Protein AF-A0A3D0MII1-F1 (afdb_monomer_lite)

Structure (mmCIF, N/CA/C/O backbone):
data_AF-A0A3D0MII1-F1
#
_entry.id   AF-A0A3D0MII1-F1
#
loop_
_atom_site.group_PDB
_atom_site.id
_atom_site.type_symbol
_atom_site.label_atom_id
_atom_site.label_alt_id
_atom_site.label_comp_id
_atom_site.label_asym_id
_atom_site.label_entity_id
_atom_site.label_seq_id
_atom_site.pdbx_PDB_ins_code
_atom_site.Cartn_x
_atom_site.Cartn_y
_atom_site.Cartn_z
_atom_site.occupancy
_atom_site.B_iso_or_equiv
_atom_site.auth_seq_id
_atom_site.auth_comp_id
_atom_site.auth_asym_id
_atom_site.auth_atom_id
_atom_site.pdbx_PDB_model_num
ATOM 1 N N . VAL A 1 1 ? -13.302 34.678 -51.841 1.00 47.19 1 VAL A N 1
ATOM 2 C CA . VAL A 1 1 ? -12.905 34.362 -50.453 1.00 47.19 1 VAL A CA 1
ATOM 3 C C . VAL A 1 1 ? -12.152 33.051 -50.526 1.00 47.19 1 VAL A C 1
ATOM 5 O O . VAL A 1 1 ? -12.765 32.049 -50.856 1.00 47.19 1 VAL A O 1
ATOM 8 N N . THR A 1 2 ? -10.828 33.090 -50.418 1.00 46.66 2 THR A N 1
ATOM 9 C CA . THR A 1 2 ? -9.974 31.894 -50.394 1.00 46.66 2 THR A CA 1
ATOM 10 C C . THR A 1 2 ? -9.838 31.438 -48.949 1.00 46.66 2 THR A C 1
ATOM 12 O O . THR A 1 2 ? -9.442 32.225 -48.092 1.00 46.66 2 THR A O 1
ATOM 15 N N . GLU A 1 3 ? -10.235 30.198 -48.701 1.00 48.44 3 GLU A N 1
ATOM 16 C CA . GLU A 1 3 ? -10.155 29.496 -47.421 1.00 48.44 3 GLU A CA 1
ATOM 17 C C . GLU A 1 3 ? -8.679 29.306 -47.011 1.00 48.44 3 GLU A C 1
ATOM 19 O O . GLU A 1 3 ? -7.848 29.036 -47.886 1.00 48.44 3 GLU A O 1
ATOM 24 N N . PRO A 1 4 ? -8.304 29.510 -45.733 1.00 52.31 4 PRO A N 1
ATOM 25 C CA . PRO A 1 4 ? -6.921 29.352 -45.307 1.00 52.31 4 PRO A CA 1
ATOM 26 C C . PRO A 1 4 ? -6.545 27.865 -45.294 1.00 52.31 4 PRO A C 1
ATOM 28 O O . PRO A 1 4 ? -7.326 27.017 -44.870 1.00 52.31 4 PRO A O 1
ATOM 31 N N . ALA A 1 5 ? -5.337 27.561 -45.770 1.00 55.88 5 ALA A N 1
ATOM 32 C CA . ALA A 1 5 ? -4.793 26.208 -45.779 1.00 55.88 5 ALA A CA 1
ATOM 33 C C . ALA A 1 5 ? -4.655 25.653 -44.345 1.00 55.88 5 ALA A C 1
ATOM 35 O O . ALA A 1 5 ? -4.304 26.416 -43.438 1.00 55.88 5 ALA A O 1
ATOM 36 N N . PRO A 1 6 ? -4.892 24.345 -44.131 1.00 54.94 6 PRO A N 1
ATOM 37 C CA . PRO A 1 6 ? -4.703 23.724 -42.827 1.00 54.94 6 PRO A CA 1
ATOM 38 C C . PRO A 1 6 ? -3.231 23.844 -42.413 1.00 54.94 6 PRO A C 1
ATOM 40 O O . PRO A 1 6 ? -2.327 23.587 -43.211 1.00 54.94 6 PRO A O 1
ATOM 43 N N . GLY A 1 7 ? -2.995 24.285 -41.174 1.00 57.25 7 GLY A N 1
ATOM 44 C CA . GLY A 1 7 ? -1.654 24.364 -40.595 1.00 57.25 7 GLY A CA 1
ATOM 45 C C . GLY A 1 7 ? -0.995 22.980 -40.496 1.00 57.25 7 GLY A C 1
ATOM 46 O O . GLY A 1 7 ? -1.698 21.967 -40.513 1.00 57.25 7 GLY A O 1
ATOM 47 N N . PRO A 1 8 ? 0.345 22.911 -40.412 1.00 52.97 8 PRO A N 1
ATOM 48 C CA . PRO A 1 8 ? 1.057 21.641 -40.340 1.00 52.97 8 PRO A CA 1
ATOM 49 C C . PRO A 1 8 ? 0.626 20.864 -39.090 1.00 52.97 8 PRO A C 1
ATOM 51 O O . PRO A 1 8 ? 0.648 21.398 -37.982 1.00 52.97 8 PRO A O 1
ATOM 54 N N . VAL A 1 9 ? 0.232 19.604 -39.279 1.00 55.59 9 VAL A N 1
ATOM 55 C CA . VAL A 1 9 ? 0.022 18.651 -38.183 1.00 55.59 9 VAL A CA 1
ATOM 56 C C . VAL A 1 9 ? 1.386 18.425 -37.533 1.00 55.59 9 VAL A C 1
ATOM 58 O O . VAL A 1 9 ? 2.330 18.038 -38.222 1.00 55.59 9 VAL A O 1
ATOM 61 N N . ALA A 1 10 ? 1.517 18.727 -36.241 1.00 57.16 10 ALA A N 1
ATOM 62 C CA . ALA A 1 10 ? 2.750 18.471 -35.509 1.00 57.16 10 ALA A CA 1
ATOM 63 C C . ALA A 1 10 ? 3.025 16.960 -35.518 1.00 57.16 10 ALA A C 1
ATOM 65 O O . ALA A 1 10 ? 2.205 16.173 -35.048 1.00 57.16 10 ALA A O 1
AT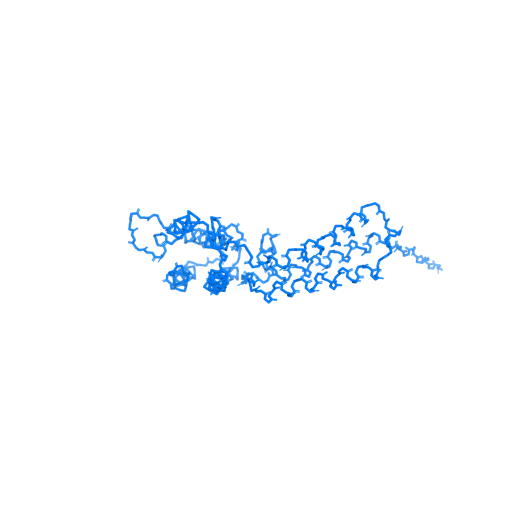OM 66 N N . VAL A 1 11 ? 4.151 16.558 -36.105 1.00 78.00 11 VAL A N 1
ATOM 67 C CA . VAL A 1 11 ? 4.634 15.177 -36.030 1.00 78.00 11 VAL A CA 1
ATOM 68 C C . VAL A 1 11 ? 5.234 15.009 -34.638 1.00 78.00 11 VAL A C 1
ATOM 70 O O . VAL A 1 11 ? 6.226 15.665 -34.329 1.00 78.00 11 VAL A O 1
ATOM 73 N N . ILE A 1 12 ? 4.597 14.191 -33.802 1.00 87.81 12 ILE A N 1
ATOM 74 C CA . ILE A 1 12 ? 5.095 13.838 -32.467 1.00 87.81 12 ILE A CA 1
ATOM 75 C C . ILE A 1 12 ? 6.410 13.068 -32.648 1.00 87.81 12 ILE A C 1
ATOM 77 O O . ILE A 1 12 ? 6.490 12.178 -33.498 1.00 87.81 12 ILE A O 1
ATOM 81 N N . SER A 1 13 ? 7.450 13.440 -31.904 1.00 95.75 13 SER A N 1
ATOM 82 C CA . SER A 1 13 ? 8.739 12.740 -31.935 1.00 95.75 13 SER A CA 1
ATOM 83 C C . SER A 1 13 ? 8.638 11.339 -31.327 1.00 95.75 13 SER A C 1
ATOM 85 O O . SER A 1 13 ? 7.741 11.060 -30.532 1.00 95.75 13 SER A O 1
ATOM 87 N N . GLU A 1 14 ? 9.581 10.454 -31.656 1.00 97.62 14 GLU A N 1
ATOM 88 C CA . GLU A 1 14 ? 9.584 9.094 -31.104 1.00 97.62 14 GLU A CA 1
ATOM 89 C C . GLU A 1 14 ? 9.705 9.094 -29.572 1.00 97.62 14 GLU A C 1
ATOM 91 O O . GLU A 1 14 ? 9.003 8.343 -28.898 1.00 97.62 14 GLU A O 1
ATOM 96 N N . THR A 1 15 ? 10.504 10.010 -29.010 1.00 98.06 15 THR A N 1
ATOM 97 C CA . THR A 1 15 ? 10.588 10.219 -27.557 1.00 98.06 15 THR A CA 1
ATOM 98 C C . THR A 1 15 ? 9.253 10.653 -26.957 1.00 98.06 15 THR A C 1
ATOM 100 O O . THR A 1 15 ? 8.853 10.127 -25.924 1.00 98.06 15 THR A O 1
ATOM 103 N N . GLU A 1 16 ? 8.550 11.615 -27.561 1.00 98.06 16 GLU A N 1
ATOM 104 C CA . GLU A 1 16 ? 7.250 12.055 -27.036 1.00 98.06 16 GLU A CA 1
ATOM 105 C C . GLU A 1 16 ? 6.217 10.926 -27.097 1.00 98.06 16 GLU A C 1
ATOM 107 O O . GLU A 1 16 ? 5.450 10.751 -26.154 1.00 98.06 16 GLU A O 1
ATOM 112 N N . ARG A 1 17 ? 6.242 10.117 -28.164 1.00 98.12 17 ARG A N 1
ATOM 113 C CA . ARG A 1 17 ? 5.382 8.938 -28.290 1.00 98.12 17 ARG A CA 1
ATOM 114 C C . ARG A 1 17 ? 5.696 7.893 -27.215 1.00 98.12 17 ARG A C 1
ATOM 116 O O . ARG A 1 17 ? 4.763 7.353 -26.627 1.00 98.12 17 ARG A O 1
ATOM 123 N N . LEU A 1 18 ? 6.980 7.633 -26.946 1.00 98.56 18 LEU A N 1
ATOM 124 C CA . LEU A 1 18 ? 7.416 6.727 -25.879 1.00 98.56 18 LEU A CA 1
ATOM 125 C C . LEU A 1 18 ? 6.964 7.235 -24.510 1.00 98.56 18 LEU A C 1
ATOM 127 O O . LEU A 1 18 ? 6.427 6.458 -23.733 1.00 98.56 18 LEU A O 1
ATOM 131 N N . ASN A 1 19 ? 7.139 8.525 -24.226 1.00 98.38 19 ASN A N 1
ATOM 132 C CA . ASN A 1 19 ? 6.743 9.106 -22.944 1.00 98.38 19 ASN A CA 1
ATOM 133 C C . ASN A 1 19 ? 5.235 8.977 -22.707 1.00 98.38 19 ASN A C 1
ATOM 135 O O . ASN A 1 19 ? 4.838 8.517 -21.646 1.00 98.38 19 ASN A O 1
ATOM 139 N N . SER A 1 20 ? 4.401 9.302 -23.703 1.00 98.31 20 SER A N 1
ATOM 140 C CA . SER A 1 20 ? 2.949 9.125 -23.573 1.00 98.31 20 SER A CA 1
ATOM 141 C C . SER A 1 20 ? 2.559 7.666 -23.335 1.00 98.31 20 SER A C 1
ATOM 143 O O . SER A 1 20 ? 1.693 7.394 -22.514 1.00 98.31 20 SER A O 1
ATOM 145 N N . TRP A 1 21 ? 3.223 6.722 -24.004 1.00 98.56 21 TRP A N 1
ATOM 146 C CA . TRP A 1 21 ? 2.986 5.302 -23.761 1.00 98.56 21 TRP A CA 1
ATOM 147 C C . TRP A 1 21 ? 3.451 4.866 -22.364 1.00 98.56 21 TRP A C 1
ATOM 149 O O . TRP A 1 21 ? 2.737 4.137 -21.685 1.00 98.56 21 TRP A O 1
ATOM 159 N N . LEU A 1 22 ? 4.608 5.338 -21.891 1.00 98.56 22 LEU A N 1
ATOM 160 C CA . LEU A 1 22 ? 5.092 5.058 -20.536 1.00 98.56 22 LEU A CA 1
ATOM 161 C C . LEU A 1 22 ? 4.154 5.622 -19.461 1.00 98.56 22 LEU A C 1
ATOM 163 O O . LEU A 1 22 ? 3.964 4.963 -18.441 1.00 98.56 22 LEU A O 1
ATOM 167 N N . ASP A 1 23 ? 3.545 6.788 -19.692 1.00 98.31 23 ASP A N 1
ATOM 168 C CA . ASP A 1 23 ? 2.521 7.351 -18.804 1.00 98.31 23 ASP A CA 1
ATOM 169 C C . ASP A 1 23 ? 1.296 6.421 -18.724 1.00 98.31 23 ASP A C 1
ATOM 171 O O . ASP A 1 23 ? 0.819 6.117 -17.630 1.00 98.31 23 ASP A O 1
ATOM 175 N N . GLU A 1 24 ? 0.830 5.890 -19.860 1.00 98.38 24 GLU A N 1
ATOM 176 C CA . GLU A 1 24 ? -0.255 4.897 -19.901 1.00 98.38 24 GLU A CA 1
ATOM 177 C C . GLU A 1 24 ? 0.130 3.606 -19.159 1.00 98.38 24 GLU A C 1
ATOM 179 O O . GLU A 1 24 ? -0.645 3.098 -18.349 1.00 98.38 24 GLU A O 1
ATOM 184 N N . GLN A 1 25 ? 1.352 3.102 -19.359 1.00 98.50 25 GLN A N 1
ATOM 185 C CA . GLN A 1 25 ? 1.837 1.922 -18.638 1.00 98.50 25 GLN A CA 1
ATOM 186 C C . GLN A 1 25 ? 1.993 2.172 -17.137 1.00 98.50 25 GLN A C 1
ATOM 188 O O . GLN A 1 25 ? 1.823 1.255 -16.333 1.00 98.50 25 GLN A O 1
ATOM 193 N N . TYR A 1 26 ? 2.337 3.390 -16.728 1.00 97.69 26 TYR A N 1
ATOM 194 C CA . TYR A 1 26 ? 2.388 3.740 -15.317 1.00 97.69 26 TYR A CA 1
ATOM 195 C C . TYR A 1 26 ? 0.988 3.728 -14.694 1.00 97.69 26 TYR A C 1
ATOM 197 O O . TYR A 1 26 ? 0.821 3.186 -13.602 1.00 97.69 26 TYR A O 1
ATOM 205 N N . GLU A 1 27 ? -0.028 4.230 -15.397 1.00 97.50 27 GLU A N 1
ATOM 206 C CA . GLU A 1 27 ? -1.417 4.133 -14.940 1.00 97.50 27 GLU A CA 1
ATOM 207 C C . GLU A 1 27 ? -1.899 2.681 -14.830 1.00 97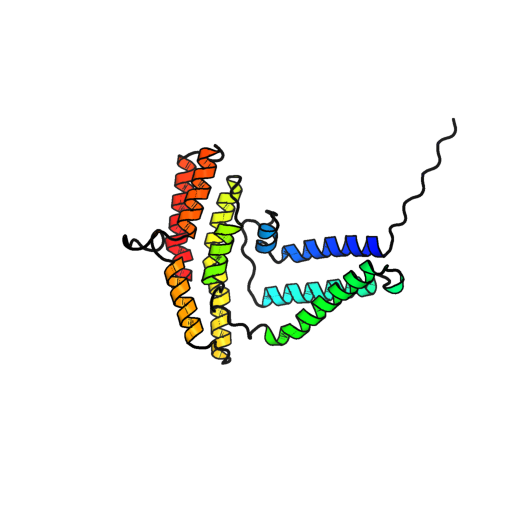.50 27 GLU A C 1
ATOM 209 O O . GLU A 1 27 ? -2.466 2.315 -13.799 1.00 97.50 27 GLU A O 1
ATOM 214 N N . GLU A 1 28 ? -1.597 1.825 -15.812 1.00 97.75 28 GLU A N 1
ATOM 215 C CA . GLU A 1 28 ? -1.867 0.381 -15.710 1.00 97.75 28 GLU A CA 1
ATOM 216 C C . GLU A 1 28 ? -1.134 -0.248 -14.513 1.00 97.75 28 GLU A C 1
ATOM 218 O O . GLU A 1 28 ? -1.696 -1.058 -13.776 1.00 97.75 28 GLU A O 1
ATOM 223 N N . GLN A 1 29 ? 0.115 0.156 -14.251 1.00 97.12 29 GLN A N 1
ATOM 224 C CA . GLN A 1 29 ? 0.865 -0.331 -13.093 1.00 97.12 29 GLN A CA 1
ATOM 225 C C . GLN A 1 29 ? 0.160 -0.000 -11.771 1.00 97.12 29 GLN A C 1
ATOM 227 O O . GLN A 1 29 ? 0.184 -0.799 -10.828 1.00 97.12 29 GLN A O 1
ATOM 232 N N . LEU A 1 30 ? -0.439 1.188 -11.680 1.00 97.12 30 LEU A N 1
ATOM 233 C CA . LEU A 1 30 ? -1.133 1.652 -10.486 1.00 97.12 30 LEU A CA 1
ATOM 234 C C . LEU A 1 30 ? -2.428 0.874 -10.212 1.00 97.12 30 LEU A C 1
ATOM 236 O O . LEU A 1 30 ? -2.832 0.800 -9.052 1.00 97.12 30 LEU A O 1
ATOM 240 N N . GLU A 1 31 ? -3.041 0.236 -11.215 1.00 96.56 31 GLU A N 1
ATOM 241 C CA . GLU A 1 31 ? -4.200 -0.656 -11.018 1.00 96.56 31 GLU A CA 1
ATOM 242 C C . GLU A 1 31 ? -3.871 -1.849 -10.103 1.00 96.56 31 GLU A C 1
ATOM 244 O O . GLU A 1 31 ? -4.736 -2.356 -9.393 1.00 96.56 31 GLU A O 1
ATOM 249 N N . PHE A 1 32 ? -2.603 -2.271 -10.037 1.00 97.31 32 PHE A N 1
ATOM 250 C CA . PHE A 1 32 ? -2.171 -3.346 -9.137 1.00 97.31 32 PHE A CA 1
ATOM 251 C C . PHE A 1 32 ? -1.942 -2.894 -7.686 1.00 97.31 32 PHE A C 1
ATOM 253 O O . PHE A 1 32 ? -1.654 -3.731 -6.826 1.00 97.31 32 PHE A O 1
ATOM 260 N N . SER A 1 33 ? -2.010 -1.590 -7.391 1.00 97.12 33 SER A N 1
ATOM 261 C CA . SER A 1 33 ? -1.704 -1.054 -6.061 1.00 97.12 33 SER A CA 1
ATOM 262 C C . SER A 1 33 ? -2.624 0.110 -5.668 1.00 97.12 33 SER A C 1
ATOM 264 O O . SER A 1 33 ? -2.192 1.273 -5.678 1.00 97.12 33 SER A O 1
ATOM 266 N N . PRO A 1 34 ? -3.864 -0.183 -5.220 1.00 98.12 34 PRO A N 1
ATOM 267 C CA . PRO A 1 34 ? -4.775 0.820 -4.661 1.00 98.12 34 PRO A CA 1
ATOM 268 C C . PRO A 1 34 ? -4.141 1.680 -3.556 1.00 98.12 34 PRO A C 1
ATOM 270 O O . PRO A 1 34 ? -4.404 2.879 -3.435 1.00 98.12 34 PRO A O 1
ATOM 273 N N . GLN A 1 35 ? -3.241 1.103 -2.752 1.00 98.31 35 GLN A N 1
ATOM 274 C CA . GLN A 1 35 ? -2.539 1.849 -1.706 1.00 98.31 35 GLN A CA 1
ATOM 275 C C . GLN A 1 35 ? -1.516 2.839 -2.278 1.00 98.31 35 GLN A C 1
ATOM 277 O O . GLN A 1 35 ? -1.371 3.933 -1.733 1.00 98.31 35 GLN A O 1
ATOM 282 N N . THR A 1 36 ? -0.834 2.508 -3.382 1.00 98.06 36 THR A N 1
ATOM 283 C CA . THR A 1 36 ? 0.062 3.465 -4.054 1.00 98.06 36 THR A CA 1
ATOM 284 C C . THR A 1 36 ? -0.732 4.635 -4.622 1.00 98.06 36 THR A C 1
ATOM 286 O O . THR A 1 36 ? -0.310 5.774 -4.432 1.00 98.06 36 THR A O 1
ATOM 289 N N . ARG A 1 37 ? -1.903 4.388 -5.228 1.00 98.00 37 ARG A N 1
ATOM 290 C CA . ARG A 1 37 ? -2.805 5.465 -5.672 1.00 98.00 37 ARG A CA 1
ATOM 291 C C . ARG A 1 37 ? -3.152 6.409 -4.520 1.00 98.00 37 ARG A C 1
ATOM 293 O O . ARG A 1 37 ? -2.946 7.615 -4.634 1.00 98.00 37 ARG A O 1
ATOM 300 N N . SER A 1 38 ? -3.508 5.861 -3.356 1.00 98.00 38 SER A N 1
ATOM 301 C CA . SER A 1 38 ? -3.794 6.670 -2.159 1.00 98.00 38 SER A CA 1
ATOM 302 C C . SER A 1 38 ? -2.602 7.515 -1.695 1.00 98.00 38 SER A C 1
ATOM 304 O O . SER A 1 38 ? -2.779 8.677 -1.339 1.00 98.00 38 SER A O 1
ATOM 306 N N . VAL A 1 39 ? -1.378 6.975 -1.738 1.00 97.88 39 VAL A N 1
ATOM 307 C CA . VAL A 1 39 ? -0.151 7.733 -1.414 1.00 97.88 39 VAL A CA 1
ATOM 308 C C . VAL A 1 39 ? 0.076 8.894 -2.393 1.00 97.88 39 VAL A C 1
ATOM 310 O O . VAL A 1 39 ? 0.591 9.936 -1.992 1.00 97.88 39 VAL A O 1
ATOM 313 N N . LEU A 1 40 ? -0.329 8.737 -3.655 1.00 97.31 40 LEU A N 1
ATOM 314 C CA . LEU A 1 40 ? -0.259 9.775 -4.690 1.00 97.31 40 LEU A CA 1
ATOM 315 C C . LEU A 1 40 ? -1.430 10.774 -4.633 1.00 97.31 40 LEU A C 1
ATOM 317 O O . LEU A 1 40 ? -1.443 11.736 -5.397 1.00 97.31 40 LEU A O 1
ATOM 321 N N . GLY A 1 41 ? -2.390 10.578 -3.723 1.00 97.00 41 GLY A N 1
ATOM 322 C CA . GLY A 1 41 ? -3.590 11.410 -3.601 1.00 97.00 41 GLY A CA 1
ATOM 323 C C . GLY A 1 41 ? -4.722 11.032 -4.561 1.00 97.00 41 GLY A C 1
ATOM 324 O O . GLY A 1 41 ? -5.692 11.779 -4.671 1.00 97.00 41 GLY A O 1
ATOM 325 N N . ASP A 1 42 ? -4.619 9.889 -5.237 1.00 97.31 42 ASP A N 1
ATOM 326 C CA . ASP A 1 42 ? -5.671 9.321 -6.075 1.00 97.31 42 ASP A CA 1
ATOM 327 C C . ASP A 1 42 ? -6.563 8.375 -5.250 1.00 97.31 42 ASP A C 1
ATOM 329 O O . ASP A 1 42 ? -6.085 7.500 -4.520 1.00 97.31 42 ASP A O 1
ATOM 333 N N . LYS A 1 43 ? -7.879 8.577 -5.364 1.00 97.69 43 LYS A N 1
ATOM 334 C CA . LYS A 1 43 ? -8.927 7.829 -4.657 1.00 97.69 43 LYS A CA 1
ATOM 335 C C . LYS A 1 43 ? -9.583 6.741 -5.520 1.00 97.69 43 LYS A C 1
ATOM 337 O O . LYS A 1 43 ? -10.648 6.235 -5.182 1.00 97.69 43 LYS A O 1
ATOM 342 N N . THR A 1 44 ? -8.987 6.362 -6.642 1.00 97.00 44 THR A N 1
ATOM 343 C CA . THR A 1 44 ? -9.416 5.169 -7.384 1.00 97.00 44 THR A CA 1
ATOM 344 C C . THR A 1 44 ? -9.196 3.920 -6.516 1.00 97.00 44 THR A C 1
ATOM 346 O O . THR A 1 44 ? -8.143 3.787 -5.889 1.00 97.00 44 THR A O 1
ATOM 349 N N . ASP A 1 45 ? -10.208 3.046 -6.429 1.00 97.38 45 ASP A N 1
ATOM 350 C CA . ASP A 1 45 ? -10.230 1.847 -5.565 1.00 97.38 45 ASP A CA 1
ATOM 351 C C . ASP A 1 45 ? -9.907 2.139 -4.082 1.00 97.38 45 ASP A C 1
ATOM 353 O O . ASP A 1 45 ? -9.225 1.377 -3.389 1.00 97.38 45 ASP A O 1
ATOM 357 N N . TYR A 1 46 ? -10.378 3.287 -3.573 1.00 98.25 46 TYR A N 1
ATOM 358 C CA . TYR A 1 46 ? -10.032 3.786 -2.234 1.00 98.25 46 TYR A CA 1
ATOM 359 C C . TYR A 1 46 ? -10.474 2.896 -1.076 1.00 98.25 46 TYR A C 1
ATOM 361 O O . TYR A 1 46 ? -9.996 3.044 0.050 1.00 98.25 46 TYR A O 1
ATOM 369 N N . ASP A 1 47 ? -11.395 1.983 -1.343 1.00 98.56 47 ASP A N 1
ATOM 370 C CA . ASP A 1 47 ? -11.918 1.007 -0.407 1.00 98.56 47 ASP A CA 1
ATOM 371 C C . ASP A 1 47 ? -11.084 -0.281 -0.372 1.00 98.56 47 ASP A C 1
ATOM 373 O O . ASP A 1 47 ? -11.379 -1.154 0.433 1.00 98.56 47 ASP A O 1
ATOM 377 N N . GLN A 1 48 ? -10.023 -0.413 -1.176 1.00 98.56 48 GLN A N 1
ATOM 378 C CA . GLN A 1 48 ? -9.229 -1.642 -1.287 1.00 98.56 48 GLN A CA 1
ATOM 379 C C . GLN A 1 48 ? -7.846 -1.528 -0.632 1.00 98.56 48 GLN A C 1
ATOM 381 O O . GLN A 1 48 ? -7.189 -0.478 -0.661 1.00 98.56 48 GLN A O 1
ATOM 386 N N . LEU A 1 49 ? -7.390 -2.637 -0.043 1.00 98.56 49 LEU A N 1
ATOM 387 C CA . LEU A 1 49 ? -5.983 -2.881 0.290 1.00 98.56 49 LEU A CA 1
ATOM 388 C C . LEU A 1 49 ? -5.338 -3.756 -0.789 1.00 98.56 49 LEU A C 1
ATOM 390 O O . LEU A 1 49 ? -6.019 -4.563 -1.422 1.00 98.56 49 LEU A O 1
ATOM 394 N N . ASN A 1 50 ? -4.020 -3.640 -0.960 1.00 98.44 50 ASN A N 1
ATOM 395 C CA . ASN A 1 50 ? -3.298 -4.365 -2.003 1.00 98.44 50 ASN A CA 1
ATOM 396 C C . ASN A 1 50 ? -3.505 -5.891 -1.910 1.00 98.44 50 ASN A C 1
ATOM 398 O O . ASN A 1 50 ? -3.636 -6.469 -0.825 1.00 98.44 50 ASN A O 1
ATOM 402 N N . ASP A 1 51 ? -3.481 -6.555 -3.066 1.00 98.12 51 ASP A N 1
ATOM 403 C CA . ASP A 1 51 ? -3.388 -8.011 -3.146 1.00 98.12 51 ASP A CA 1
ATOM 404 C C . ASP A 1 51 ? -1.928 -8.436 -2.906 1.00 98.12 51 ASP A C 1
ATOM 406 O O . ASP A 1 51 ? -1.019 -8.099 -3.666 1.00 98.12 51 ASP A O 1
ATOM 410 N N . VAL A 1 52 ? -1.692 -9.142 -1.799 1.00 96.56 52 VAL A N 1
ATOM 411 C CA . VAL A 1 52 ? -0.355 -9.521 -1.304 1.00 96.56 52 VAL A CA 1
ATOM 412 C C . VAL A 1 52 ? 0.050 -10.947 -1.689 1.00 96.56 52 VAL A C 1
ATOM 414 O O . VAL A 1 52 ? 1.133 -11.419 -1.310 1.00 96.56 52 VAL A O 1
ATOM 417 N N . THR A 1 53 ? -0.806 -11.638 -2.442 1.00 96.44 53 THR A N 1
ATOM 418 C CA . THR A 1 53 ? -0.627 -13.037 -2.833 1.00 96.44 53 THR A CA 1
ATOM 419 C C . THR A 1 53 ? 0.552 -13.230 -3.794 1.00 96.44 53 THR A C 1
ATOM 421 O O . THR A 1 53 ? 1.102 -12.283 -4.373 1.00 96.44 53 THR A O 1
ATOM 424 N N . LEU A 1 54 ? 1.003 -14.478 -3.949 1.00 94.62 54 LEU A N 1
ATOM 425 C CA . LEU A 1 54 ? 2.035 -14.809 -4.940 1.00 94.62 54 LEU A CA 1
ATOM 426 C C . LEU A 1 54 ? 1.468 -14.722 -6.360 1.00 94.62 54 LEU A C 1
ATOM 428 O O . LEU A 1 54 ? 2.162 -14.286 -7.272 1.00 94.62 54 LEU A O 1
ATOM 432 N N . GLU A 1 55 ? 0.193 -15.052 -6.521 1.00 96.44 55 GLU A N 1
ATOM 433 C CA . GLU A 1 55 ? -0.551 -14.956 -7.767 1.00 96.44 55 GLU A CA 1
ATOM 434 C C . GLU A 1 55 ? -0.639 -13.501 -8.244 1.00 96.44 55 GLU A C 1
ATOM 436 O O . GLU A 1 55 ? -0.497 -13.238 -9.436 1.00 96.44 55 GLU A O 1
ATOM 441 N N . ALA A 1 56 ? -0.825 -12.538 -7.337 1.00 97.12 56 ALA A N 1
ATOM 442 C CA . ALA A 1 56 ? -0.760 -11.116 -7.675 1.00 97.12 56 ALA A CA 1
ATOM 443 C C . ALA A 1 56 ? 0.627 -10.692 -8.162 1.00 97.12 56 ALA A C 1
ATOM 445 O O . ALA A 1 56 ? 0.739 -9.992 -9.167 1.00 97.12 56 ALA A O 1
ATOM 446 N N . GLN A 1 57 ? 1.687 -11.163 -7.500 1.00 96.06 57 GLN A N 1
ATOM 447 C CA . GLN A 1 57 ? 3.063 -10.907 -7.938 1.00 96.06 57 GLN A CA 1
ATOM 448 C C . GLN A 1 57 ? 3.333 -11.492 -9.331 1.00 96.06 57 GLN A C 1
ATOM 450 O O . GLN A 1 57 ? 3.992 -10.844 -10.143 1.00 96.06 57 GLN A O 1
ATOM 455 N N . ASP A 1 58 ? 2.799 -12.680 -9.627 1.00 98.00 58 ASP A N 1
ATOM 456 C CA . ASP A 1 58 ? 2.902 -13.297 -10.952 1.00 98.00 58 ASP A CA 1
ATOM 457 C C . ASP A 1 58 ? 2.185 -12.455 -12.020 1.00 98.00 58 ASP A C 1
ATOM 459 O O . ASP A 1 58 ? 2.750 -12.234 -13.092 1.00 98.00 58 ASP A O 1
ATOM 463 N N . ARG A 1 59 ? 0.987 -11.924 -11.722 1.00 98.44 59 ARG A N 1
ATOM 464 C CA . ARG A 1 59 ? 0.255 -11.026 -12.637 1.00 98.44 59 ARG A CA 1
ATOM 465 C C . ARG A 1 59 ? 1.044 -9.755 -12.950 1.00 98.44 59 ARG A C 1
ATOM 467 O O . ARG A 1 59 ? 1.165 -9.402 -14.118 1.00 98.44 59 ARG A O 1
ATOM 474 N N . VAL A 1 60 ? 1.620 -9.108 -11.934 1.00 98.19 60 VAL A N 1
ATOM 475 C CA . VAL A 1 60 ? 2.435 -7.892 -12.118 1.00 98.19 60 VAL A CA 1
ATOM 476 C C . VAL A 1 60 ? 3.681 -8.184 -12.955 1.00 98.19 60 VAL A C 1
ATOM 478 O O . VAL A 1 60 ? 4.018 -7.412 -13.852 1.00 98.19 60 VAL A O 1
ATOM 481 N N . LEU A 1 61 ? 4.373 -9.297 -12.691 1.00 98.56 61 LEU A N 1
ATOM 482 C CA . LEU A 1 61 ? 5.563 -9.665 -13.457 1.00 98.56 61 LEU A CA 1
ATOM 483 C C . LEU A 1 61 ? 5.224 -9.975 -14.917 1.00 98.56 61 LEU A C 1
ATOM 485 O O . LEU A 1 61 ? 5.952 -9.564 -15.817 1.00 98.56 61 LEU A O 1
ATOM 489 N N . GLU A 1 62 ? 4.128 -10.689 -15.157 1.00 98.69 62 GLU A N 1
ATOM 490 C CA . GLU A 1 62 ? 3.698 -11.022 -16.510 1.00 98.69 62 GLU A CA 1
ATOM 491 C C . GLU A 1 62 ? 3.273 -9.777 -17.293 1.00 98.69 62 GLU A C 1
ATOM 493 O O . GLU A 1 62 ? 3.717 -9.587 -18.424 1.00 98.69 62 GLU A O 1
ATOM 498 N N . TRP A 1 63 ? 2.518 -8.871 -16.669 1.00 98.69 63 TRP A N 1
ATOM 499 C CA . TRP A 1 63 ? 2.224 -7.560 -17.248 1.00 98.69 63 TRP A CA 1
ATOM 500 C C . TRP A 1 63 ? 3.513 -6.795 -17.598 1.00 98.69 63 TRP A C 1
ATOM 502 O O . TRP A 1 63 ? 3.657 -6.291 -18.710 1.00 98.69 63 TRP A O 1
ATOM 512 N N . ARG A 1 64 ? 4.515 -6.787 -16.705 1.00 98.62 64 ARG A N 1
ATOM 513 C CA . ARG A 1 64 ? 5.806 -6.118 -16.947 1.00 98.62 64 ARG A CA 1
ATOM 514 C C . ARG A 1 64 ? 6.585 -6.729 -18.115 1.00 98.62 64 ARG A C 1
ATOM 516 O O . ARG A 1 64 ? 7.228 -6.002 -18.870 1.00 98.62 64 ARG A O 1
ATOM 523 N N . ARG A 1 65 ? 6.537 -8.053 -18.287 1.00 98.81 65 ARG A N 1
ATOM 524 C CA . ARG A 1 65 ? 7.128 -8.732 -19.455 1.00 98.81 65 ARG A CA 1
ATOM 525 C C . ARG A 1 65 ? 6.460 -8.292 -20.747 1.00 98.81 65 ARG A C 1
ATOM 527 O O . ARG A 1 65 ? 7.151 -8.010 -21.725 1.00 98.81 65 ARG A O 1
ATOM 534 N N . GLN A 1 66 ? 5.132 -8.235 -20.741 1.00 98.81 66 GLN A N 1
ATOM 535 C CA . GLN A 1 66 ? 4.341 -7.843 -21.903 1.00 98.81 66 GLN A CA 1
ATOM 536 C C . GLN A 1 66 ? 4.585 -6.381 -22.277 1.00 98.81 66 GLN A C 1
ATOM 538 O O . GLN A 1 66 ? 4.818 -6.104 -23.452 1.00 98.81 66 GLN A O 1
ATOM 543 N N . SER A 1 67 ? 4.640 -5.470 -21.301 1.00 98.69 67 SER A N 1
ATOM 544 C CA . SER A 1 67 ? 4.912 -4.055 -21.572 1.00 98.69 67 SER A CA 1
ATOM 545 C C . SER A 1 67 ? 6.312 -3.839 -22.146 1.00 98.69 67 SER A C 1
ATOM 547 O O . SER A 1 67 ? 6.455 -3.152 -23.151 1.00 98.69 67 SER A O 1
ATOM 549 N N . VAL A 1 68 ? 7.355 -4.485 -21.612 1.00 98.81 68 VAL A N 1
ATOM 550 C CA . VAL A 1 68 ? 8.708 -4.402 -22.200 1.00 98.81 68 VAL A CA 1
ATOM 551 C C . VAL A 1 68 ? 8.761 -5.007 -23.607 1.00 98.81 68 VAL A C 1
ATOM 553 O O . VAL A 1 68 ? 9.428 -4.460 -24.485 1.00 98.81 68 VAL A O 1
ATOM 556 N N . ALA A 1 69 ? 8.068 -6.122 -23.855 1.00 98.81 69 ALA A N 1
ATOM 557 C CA . ALA A 1 69 ? 8.003 -6.714 -25.190 1.00 98.81 69 ALA A CA 1
ATOM 558 C C . ALA A 1 69 ? 7.306 -5.786 -26.200 1.00 98.81 69 ALA A C 1
ATOM 560 O O . ALA A 1 69 ? 7.795 -5.645 -27.322 1.00 98.81 69 ALA A O 1
ATOM 561 N N . ALA A 1 70 ? 6.215 -5.129 -25.795 1.00 98.62 70 ALA A N 1
ATOM 562 C CA . ALA A 1 70 ? 5.541 -4.111 -26.596 1.00 98.62 70 ALA A CA 1
ATOM 563 C C . ALA A 1 70 ? 6.466 -2.915 -26.857 1.00 98.62 70 ALA A C 1
ATOM 565 O O . ALA A 1 70 ? 6.652 -2.533 -28.008 1.00 98.62 70 ALA A O 1
ATOM 566 N N . MET A 1 71 ? 7.152 -2.406 -25.827 1.00 98.69 71 MET A N 1
ATOM 567 C CA . MET A 1 71 ? 8.107 -1.302 -25.964 1.00 98.69 71 MET A CA 1
ATOM 568 C C . MET A 1 71 ? 9.203 -1.607 -26.999 1.00 98.69 71 MET A C 1
ATOM 570 O O . MET A 1 71 ? 9.465 -0.800 -27.887 1.00 98.69 71 MET A O 1
ATOM 574 N N . ARG A 1 72 ? 9.802 -2.803 -26.921 1.00 98.62 72 ARG A N 1
ATOM 575 C CA . ARG A 1 72 ? 10.836 -3.288 -27.857 1.00 98.62 72 ARG A CA 1
ATOM 576 C C . ARG A 1 72 ? 10.340 -3.430 -29.295 1.00 98.62 72 ARG A C 1
ATOM 578 O O . ARG A 1 72 ? 11.131 -3.321 -30.227 1.00 98.62 72 ARG A O 1
ATOM 585 N N . SER A 1 73 ? 9.066 -3.770 -29.470 1.00 98.44 73 SER A N 1
ATOM 586 C CA . SER A 1 73 ? 8.438 -3.952 -30.783 1.00 98.44 73 SER A CA 1
ATOM 587 C C . SER A 1 73 ? 8.064 -2.618 -31.415 1.00 98.44 73 SER A C 1
ATOM 589 O O . SER A 1 73 ? 8.231 -2.426 -32.620 1.00 98.44 73 SER A O 1
ATOM 591 N N . ASP A 1 74 ? 7.536 -1.712 -30.598 1.00 97.81 74 ASP A N 1
ATOM 592 C CA . ASP A 1 74 ? 6.761 -0.591 -31.096 1.00 97.81 74 ASP A CA 1
ATOM 593 C C . ASP A 1 74 ? 7.571 0.696 -31.177 1.00 97.81 74 ASP A C 1
ATOM 595 O O . ASP A 1 74 ? 7.109 1.599 -31.869 1.00 97.81 74 ASP A O 1
ATOM 599 N N . PHE A 1 75 ? 8.743 0.792 -30.534 1.00 98.31 75 PHE A N 1
ATOM 600 C CA . PHE A 1 75 ? 9.578 1.999 -30.502 1.00 98.31 75 PHE A CA 1
ATOM 601 C C . PHE A 1 75 ? 10.983 1.779 -31.077 1.00 98.31 75 PHE A C 1
ATOM 603 O O . PHE A 1 75 ? 11.668 0.812 -30.746 1.00 98.31 75 PHE A O 1
ATOM 610 N N . ASP A 1 76 ? 11.436 2.714 -31.914 1.00 98.25 76 ASP A N 1
ATOM 611 C CA . ASP A 1 76 ? 12.788 2.717 -32.480 1.00 98.25 76 ASP A CA 1
ATOM 612 C C . ASP A 1 76 ? 13.774 3.426 -31.541 1.00 98.25 76 ASP A C 1
ATOM 614 O O . ASP A 1 76 ? 13.814 4.657 -31.463 1.00 98.25 76 ASP A O 1
ATOM 618 N N . TYR A 1 77 ? 14.607 2.642 -30.852 1.00 98.38 77 TYR A N 1
ATOM 619 C CA . TYR A 1 77 ? 15.605 3.151 -29.909 1.00 98.38 77 TYR A CA 1
ATOM 620 C C . TYR A 1 77 ? 16.561 4.178 -30.532 1.00 98.38 77 TYR A C 1
ATOM 622 O O . TYR A 1 77 ? 16.928 5.160 -29.883 1.00 98.38 77 TYR A O 1
ATOM 630 N N . ASP A 1 78 ? 16.962 4.002 -31.793 1.00 98.38 78 ASP A N 1
ATOM 631 C CA . ASP A 1 78 ? 17.915 4.906 -32.443 1.00 98.38 78 ASP A CA 1
ATOM 632 C C . ASP A 1 78 ? 17.282 6.250 -32.830 1.00 98.38 78 ASP A C 1
ATOM 634 O O . ASP A 1 78 ? 18.001 7.240 -32.998 1.00 98.38 78 ASP A O 1
ATOM 638 N N . ALA A 1 79 ? 15.949 6.307 -32.905 1.00 98.06 79 ALA A N 1
ATOM 639 C CA . ALA A 1 79 ? 15.181 7.528 -33.123 1.00 98.06 79 ALA A CA 1
ATOM 640 C C . ALA A 1 79 ? 14.883 8.311 -31.826 1.00 98.06 79 ALA A C 1
ATOM 642 O O . ALA A 1 79 ? 14.411 9.450 -31.901 1.00 98.06 79 ALA A O 1
ATOM 643 N N . LEU A 1 80 ? 15.177 7.743 -30.650 1.00 98.31 80 LEU A N 1
ATOM 644 C CA . LEU A 1 80 ? 15.038 8.417 -29.357 1.00 98.31 80 LEU A CA 1
ATOM 645 C C . LEU A 1 80 ? 16.177 9.421 -29.115 1.00 98.31 80 LEU A C 1
ATOM 647 O O . LEU A 1 80 ? 17.341 9.187 -29.455 1.00 98.31 80 LEU A O 1
ATOM 651 N N . ASN A 1 81 ? 15.845 10.533 -28.459 1.00 98.44 81 ASN A N 1
ATOM 652 C CA . ASN A 1 81 ? 16.842 11.414 -27.846 1.00 98.44 81 ASN A CA 1
ATOM 653 C C . ASN A 1 81 ? 17.440 10.785 -26.567 1.00 98.44 81 ASN A C 1
ATOM 655 O O . ASN A 1 81 ? 16.993 9.734 -26.113 1.00 98.44 81 ASN A O 1
ATOM 659 N N . ASP A 1 82 ? 18.433 11.445 -25.966 1.00 98.56 82 ASP A N 1
ATOM 660 C CA . ASP A 1 82 ? 19.151 10.910 -24.798 1.00 98.56 82 ASP A CA 1
ATOM 661 C C . ASP A 1 82 ? 18.227 10.611 -23.597 1.00 98.56 82 ASP A C 1
ATOM 663 O O . ASP A 1 82 ? 18.359 9.558 -22.975 1.00 98.56 82 ASP A O 1
ATOM 667 N N . ASP A 1 83 ? 17.254 11.483 -23.308 1.00 98.25 83 ASP A N 1
ATOM 668 C CA . ASP A 1 83 ? 16.285 11.268 -22.222 1.00 98.25 83 ASP A CA 1
ATOM 669 C C . ASP A 1 83 ? 15.341 10.090 -22.520 1.00 98.25 83 ASP A C 1
ATOM 671 O O . ASP A 1 83 ? 15.062 9.276 -21.644 1.00 98.25 83 ASP A O 1
ATOM 675 N N . GLY A 1 84 ? 14.878 9.961 -23.767 1.00 98.44 84 GLY A N 1
ATOM 676 C CA . GLY A 1 84 ? 14.042 8.845 -24.207 1.00 98.44 84 GLY A CA 1
ATOM 677 C C . GLY A 1 84 ? 14.777 7.511 -24.115 1.00 98.44 84 GLY A C 1
ATOM 678 O O . GLY A 1 84 ? 14.205 6.537 -23.632 1.00 98.44 84 GLY A O 1
ATOM 679 N N . LYS A 1 85 ? 16.060 7.479 -24.500 1.00 98.81 85 LYS A N 1
ATOM 680 C CA . LYS A 1 85 ? 16.923 6.299 -24.337 1.00 98.81 85 LYS A CA 1
ATOM 681 C C . LYS A 1 85 ? 17.074 5.915 -22.873 1.00 98.81 85 LYS A C 1
ATOM 683 O O . LYS A 1 85 ? 16.923 4.746 -22.542 1.00 98.81 85 LYS A O 1
ATOM 688 N N . LEU A 1 86 ? 17.286 6.891 -21.991 1.00 98.75 86 LEU A N 1
ATOM 689 C CA . LEU A 1 86 ? 17.353 6.633 -20.555 1.00 98.75 86 LEU A CA 1
ATOM 690 C C . LEU A 1 86 ? 16.036 6.054 -20.015 1.00 98.75 86 LEU A C 1
ATOM 692 O O . LEU A 1 86 ? 16.070 5.056 -19.300 1.00 98.75 86 LEU A O 1
ATOM 696 N N . SER A 1 87 ? 14.887 6.640 -20.359 1.00 98.62 87 SER A N 1
ATOM 697 C CA . SER A 1 87 ? 13.572 6.128 -19.944 1.00 98.62 87 SER A CA 1
ATOM 698 C C . SER A 1 87 ? 13.320 4.706 -20.453 1.00 98.62 87 SER A C 1
ATOM 700 O O . SER A 1 87 ? 12.872 3.851 -19.688 1.00 98.62 87 SER A O 1
ATOM 702 N N . TYR A 1 88 ? 13.663 4.440 -21.715 1.00 98.75 88 TYR A N 1
ATOM 703 C CA . TYR A 1 88 ? 13.599 3.115 -22.328 1.00 98.75 88 TYR A CA 1
ATOM 704 C C . TYR A 1 88 ? 14.465 2.105 -21.553 1.00 98.75 88 TYR A C 1
ATOM 706 O O . TYR A 1 88 ? 13.973 1.065 -21.110 1.00 98.75 88 TYR A O 1
ATOM 714 N N . ASP A 1 89 ? 15.738 2.438 -21.324 1.00 98.81 89 ASP A N 1
ATOM 715 C CA . ASP A 1 89 ? 16.695 1.573 -20.625 1.00 98.81 89 ASP A CA 1
ATOM 716 C C . ASP A 1 89 ? 16.252 1.311 -19.179 1.00 98.81 89 ASP A C 1
ATOM 718 O O . ASP A 1 89 ? 16.353 0.190 -18.680 1.00 98.81 89 ASP A O 1
ATOM 722 N N . MET A 1 90 ? 15.707 2.323 -18.498 1.00 98.62 90 MET A N 1
ATOM 723 C CA . MET A 1 90 ? 15.161 2.174 -17.149 1.00 98.62 90 MET A CA 1
ATOM 724 C C . MET A 1 90 ? 13.938 1.253 -17.124 1.00 98.62 90 MET A C 1
ATOM 726 O O . MET A 1 90 ? 13.818 0.435 -16.207 1.00 98.62 90 MET A O 1
ATOM 730 N N . TRP A 1 91 ? 13.045 1.347 -18.112 1.00 98.62 91 TRP A N 1
ATOM 731 C CA . TRP A 1 91 ? 11.885 0.462 -18.202 1.00 98.62 91 TRP A CA 1
ATOM 732 C C . TRP A 1 91 ? 12.309 -0.997 -18.412 1.00 98.62 91 TRP A C 1
ATOM 734 O O . TRP A 1 91 ? 11.859 -1.870 -17.668 1.00 98.62 91 TRP A O 1
ATOM 744 N N . GLU A 1 92 ? 13.256 -1.271 -19.314 1.00 98.50 92 GLU A N 1
ATOM 745 C CA . GLU A 1 92 ? 13.841 -2.612 -19.472 1.00 98.50 92 GLU A CA 1
ATOM 746 C C . GLU A 1 92 ? 14.524 -3.105 -18.194 1.00 98.50 92 GLU A C 1
ATOM 748 O O . GLU A 1 92 ? 14.225 -4.201 -17.709 1.00 98.50 92 GLU A O 1
ATOM 753 N N . PHE A 1 93 ? 15.383 -2.277 -17.600 1.00 98.75 93 PHE A N 1
ATOM 754 C CA . PHE A 1 93 ? 16.140 -2.635 -16.404 1.00 98.75 93 PHE A CA 1
ATOM 755 C C . PHE A 1 93 ? 15.225 -3.027 -15.240 1.00 98.75 93 PHE A C 1
ATOM 757 O O . PHE A 1 93 ? 15.522 -3.944 -14.474 1.00 98.75 93 PHE A O 1
ATOM 764 N N . THR A 1 94 ? 14.070 -2.377 -15.098 1.00 97.69 94 THR A N 1
ATOM 765 C CA . THR A 1 94 ? 13.124 -2.745 -14.041 1.00 97.69 94 THR A CA 1
ATOM 766 C C . THR A 1 94 ? 12.544 -4.153 -14.209 1.00 97.69 94 THR A C 1
ATOM 768 O O . THR A 1 94 ? 12.304 -4.817 -13.199 1.00 97.69 94 THR A O 1
ATOM 771 N N . LEU A 1 95 ? 12.345 -4.632 -15.444 1.00 98.69 95 LEU A N 1
ATOM 772 C CA . LEU A 1 95 ? 11.953 -6.020 -15.694 1.00 98.69 95 LEU A CA 1
ATOM 773 C C . LEU A 1 95 ? 13.097 -6.969 -15.347 1.00 98.69 95 LEU A C 1
ATOM 775 O O . LEU A 1 95 ? 12.866 -7.942 -14.636 1.00 98.69 95 LEU A O 1
ATOM 779 N N . GLU A 1 96 ? 14.321 -6.671 -15.787 1.00 98.62 96 GLU A N 1
ATOM 780 C CA . GLU A 1 96 ? 15.495 -7.499 -15.477 1.00 98.62 96 GLU A CA 1
ATOM 781 C C . GLU A 1 96 ? 15.652 -7.698 -13.965 1.00 98.62 96 GLU A C 1
ATOM 783 O O . GLU A 1 96 ? 15.841 -8.818 -13.486 1.00 98.62 96 GLU A O 1
ATOM 788 N N . GLN A 1 97 ? 15.487 -6.621 -13.194 1.00 98.56 97 GLN A N 1
ATOM 789 C CA . GLN A 1 97 ? 15.526 -6.662 -11.734 1.00 98.56 97 GLN A CA 1
ATOM 790 C C . GLN A 1 97 ? 14.371 -7.483 -11.145 1.00 98.56 97 GLN A C 1
ATOM 792 O O . GLN A 1 97 ? 14.588 -8.257 -10.208 1.00 98.56 97 GLN A O 1
ATOM 797 N N . ALA A 1 98 ? 13.155 -7.349 -11.683 1.00 97.94 98 ALA A N 1
ATOM 798 C CA . ALA A 1 98 ? 11.998 -8.121 -11.236 1.00 97.94 98 ALA A CA 1
ATOM 799 C C . ALA A 1 98 ? 12.175 -9.626 -11.510 1.00 97.94 98 ALA A C 1
ATOM 801 O O . ALA A 1 98 ? 11.911 -10.453 -10.633 1.00 97.94 98 ALA A O 1
ATOM 802 N N . GLU A 1 99 ? 12.691 -9.996 -12.682 1.00 98.44 99 GLU A N 1
ATOM 803 C CA . GLU A 1 99 ? 12.979 -11.386 -13.042 1.00 98.44 99 GLU A CA 1
ATOM 804 C C . GLU A 1 99 ? 14.129 -11.973 -12.225 1.00 98.44 99 GLU A C 1
ATOM 806 O O . GLU A 1 99 ? 14.027 -13.106 -11.753 1.00 98.44 99 GLU A O 1
ATOM 811 N N . ALA A 1 100 ? 15.191 -11.201 -11.990 1.00 98.25 100 ALA A N 1
ATOM 812 C CA . ALA A 1 100 ? 16.302 -11.618 -11.141 1.00 98.25 100 ALA A CA 1
ATOM 813 C C . ALA A 1 100 ? 15.864 -11.844 -9.683 1.00 98.25 100 ALA A C 1
ATOM 815 O O . ALA A 1 100 ? 16.358 -12.758 -9.019 1.00 98.25 100 ALA A O 1
ATOM 816 N N . ALA A 1 101 ? 14.915 -11.046 -9.183 1.00 96.88 101 ALA A N 1
ATOM 817 C CA . ALA A 1 101 ? 14.352 -11.197 -7.844 1.00 96.88 101 ALA A CA 1
ATOM 818 C C . ALA A 1 101 ? 13.337 -12.349 -7.740 1.00 96.88 101 ALA A C 1
ATOM 820 O O . ALA A 1 101 ? 13.149 -12.904 -6.655 1.00 96.88 101 ALA A O 1
ATOM 821 N N . TYR A 1 102 ? 12.697 -12.739 -8.845 1.00 97.12 102 TYR A N 1
ATOM 822 C CA . TYR A 1 102 ? 11.584 -13.689 -8.853 1.00 97.12 102 TYR A CA 1
ATOM 823 C C . TYR A 1 102 ? 11.879 -15.042 -8.177 1.00 97.12 102 TYR A C 1
ATOM 825 O O . TYR A 1 102 ? 11.039 -15.484 -7.383 1.00 97.12 102 TYR A O 1
ATOM 833 N N . PRO A 1 103 ? 13.041 -15.703 -8.381 1.00 95.44 103 PRO A N 1
ATOM 834 C CA . PRO A 1 103 ? 13.382 -16.941 -7.670 1.00 95.44 103 PRO A CA 1
ATOM 835 C C . PRO A 1 103 ? 13.468 -16.770 -6.148 1.00 95.44 103 PRO A C 1
ATOM 837 O O . PRO A 1 103 ? 13.271 -17.726 -5.400 1.00 95.44 103 PRO A O 1
ATOM 840 N N . TYR A 1 104 ? 13.738 -15.548 -5.686 1.00 94.19 104 TYR A N 1
ATOM 841 C CA . TYR A 1 104 ? 13.927 -15.205 -4.280 1.00 94.19 104 TYR A CA 1
ATOM 842 C C . TYR A 1 104 ? 12.701 -14.544 -3.652 1.00 94.19 104 TYR A C 1
ATOM 844 O O . TYR A 1 104 ? 12.746 -14.176 -2.479 1.00 94.19 104 TYR A O 1
ATOM 852 N N . ARG A 1 105 ? 11.584 -14.421 -4.380 1.00 92.19 105 ARG A N 1
ATOM 853 C CA . ARG A 1 105 ? 10.385 -13.725 -3.887 1.00 92.19 105 ARG A CA 1
ATOM 854 C C . ARG A 1 105 ? 9.873 -14.282 -2.561 1.00 92.19 105 ARG A C 1
ATOM 856 O O . ARG A 1 105 ? 9.345 -13.532 -1.752 1.00 92.19 105 ARG A O 1
ATOM 863 N N . ASN A 1 106 ? 10.079 -15.570 -2.275 1.00 91.12 106 ASN A N 1
ATOM 864 C CA . ASN A 1 106 ? 9.670 -16.163 -1.000 1.00 91.12 106 ASN A CA 1
ATOM 865 C C . ASN A 1 106 ? 10.729 -16.099 0.122 1.00 91.12 106 ASN A C 1
ATOM 867 O O . ASN A 1 106 ? 10.500 -16.658 1.184 1.00 91.12 106 ASN A O 1
ATOM 871 N N . TYR A 1 107 ? 11.866 -15.421 -0.059 1.00 92.38 107 TYR A N 1
ATOM 872 C CA . TYR A 1 107 ? 12.942 -15.364 0.947 1.00 92.38 107 TYR A CA 1
ATOM 873 C C . TYR A 1 107 ? 12.851 -14.167 1.912 1.00 92.38 107 TYR A C 1
ATOM 875 O O . TYR A 1 107 ? 13.634 -14.083 2.857 1.00 92.38 107 TYR A O 1
ATOM 883 N N . GLY A 1 108 ? 11.921 -13.232 1.692 1.00 89.56 108 GLY A N 1
ATOM 884 C CA . GLY A 1 108 ? 11.748 -12.056 2.551 1.00 89.56 108 GLY A CA 1
ATOM 885 C C . GLY A 1 108 ? 11.077 -12.384 3.887 1.00 89.56 108 GLY A C 1
ATOM 886 O O . GLY A 1 108 ? 10.088 -13.109 3.919 1.00 89.56 108 GLY A O 1
ATOM 887 N N . TYR A 1 109 ? 11.571 -11.820 4.989 1.00 92.75 109 TYR A N 1
ATOM 888 C CA . TYR A 1 109 ? 10.945 -11.973 6.306 1.00 92.75 109 TYR A CA 1
ATOM 889 C C . TYR A 1 109 ? 9.756 -11.021 6.454 1.00 92.75 109 TYR A C 1
ATOM 891 O O . TYR A 1 109 ? 9.940 -9.814 6.582 1.00 92.75 109 TYR A O 1
ATOM 899 N N . ILE A 1 110 ? 8.545 -11.579 6.429 1.00 94.94 110 ILE A N 1
ATOM 900 C CA . ILE A 1 110 ? 7.293 -10.813 6.362 1.00 94.94 110 ILE A CA 1
ATOM 901 C C . ILE A 1 110 ? 7.023 -10.056 7.670 1.00 94.94 110 ILE A C 1
ATOM 903 O O . ILE A 1 110 ? 6.932 -8.832 7.673 1.00 94.94 110 ILE A O 1
ATOM 907 N N . PHE A 1 111 ? 6.963 -10.768 8.798 1.00 94.75 111 PHE A N 1
ATOM 908 C CA . PHE A 1 111 ? 6.706 -10.187 10.122 1.00 94.75 111 PHE A CA 1
ATOM 909 C C . PHE A 1 111 ? 8.010 -9.823 10.841 1.00 94.75 111 PHE A C 1
ATOM 911 O O . PHE A 1 111 ? 8.307 -10.319 11.928 1.00 94.75 111 PHE A O 1
ATOM 918 N N . GLY A 1 112 ? 8.836 -9.005 10.187 1.00 91.31 112 GLY A N 1
ATOM 919 C CA . GLY A 1 112 ? 10.009 -8.370 10.792 1.00 91.31 112 GLY A CA 1
ATOM 920 C C . GLY A 1 112 ? 9.676 -6.993 11.371 1.00 91.31 112 GLY A C 1
ATOM 921 O O . GLY A 1 112 ? 8.540 -6.539 11.306 1.00 91.31 112 GLY A O 1
ATOM 922 N N . ARG A 1 113 ? 10.673 -6.286 11.908 1.00 91.75 113 ARG A N 1
ATOM 923 C CA . ARG A 1 113 ? 10.488 -4.911 12.404 1.00 91.75 113 ARG A CA 1
ATOM 924 C C . ARG A 1 113 ? 9.893 -4.004 11.316 1.00 91.75 113 ARG A C 1
ATOM 926 O O . ARG A 1 113 ? 10.497 -3.867 10.253 1.00 91.75 113 ARG A O 1
ATOM 933 N N . GLY A 1 114 ? 8.776 -3.342 11.611 1.00 93.06 114 GLY A N 1
ATOM 934 C CA . GLY A 1 114 ? 8.070 -2.475 10.661 1.00 93.06 114 GLY A CA 1
ATOM 935 C C . GLY A 1 114 ? 7.334 -3.233 9.553 1.00 93.06 114 GLY A C 1
ATOM 936 O O . GLY A 1 114 ? 7.069 -2.661 8.498 1.00 93.06 114 GLY A O 1
ATOM 937 N N . GLY A 1 115 ? 7.050 -4.517 9.772 1.00 96.19 115 GLY A N 1
ATOM 938 C CA . GLY A 1 115 ? 6.299 -5.354 8.846 1.00 96.19 115 GLY A CA 1
ATOM 939 C C . GLY A 1 115 ? 4.820 -4.956 8.704 1.00 96.19 115 GLY A C 1
ATOM 940 O O . GLY A 1 115 ? 4.378 -3.936 9.244 1.00 96.19 115 GLY A O 1
ATOM 941 N N . PRO A 1 116 ? 4.036 -5.782 7.990 1.00 97.44 116 PRO A N 1
ATOM 942 C CA . PRO A 1 116 ? 2.628 -5.534 7.668 1.00 97.44 116 PRO A CA 1
ATOM 943 C C . PRO A 1 116 ? 1.737 -5.221 8.875 1.00 97.44 116 PRO A C 1
ATOM 945 O O . PRO A 1 116 ? 0.860 -4.366 8.786 1.00 97.44 116 PRO A O 1
ATOM 948 N N . HIS A 1 117 ? 2.019 -5.835 10.028 1.00 96.88 117 HIS A N 1
ATOM 949 C CA . HIS A 1 117 ? 1.314 -5.597 11.294 1.00 96.88 117 HIS A CA 1
ATOM 950 C C . HIS A 1 117 ? 1.432 -4.149 11.802 1.00 96.88 117 HIS A C 1
ATOM 952 O O . HIS A 1 117 ? 0.588 -3.715 12.580 1.00 96.88 117 HIS A O 1
ATOM 958 N N . VAL A 1 118 ? 2.432 -3.376 11.361 1.00 97.38 118 VAL A N 1
ATOM 959 C CA . VAL A 1 118 ? 2.558 -1.934 11.662 1.00 97.38 118 VAL A CA 1
ATOM 960 C C . VAL A 1 118 ? 2.287 -1.072 10.439 1.00 97.38 118 VAL A C 1
ATOM 962 O O . VAL A 1 118 ? 1.713 0.013 10.564 1.00 97.38 118 VAL A O 1
ATOM 965 N N . SER A 1 119 ? 2.720 -1.504 9.255 1.00 97.69 119 SER A N 1
ATOM 966 C CA . SER A 1 119 ? 2.638 -0.665 8.061 1.00 97.69 119 SER A CA 1
ATOM 967 C C . SER A 1 119 ? 1.202 -0.474 7.571 1.00 97.69 119 SER A C 1
ATOM 969 O O . SER A 1 119 ? 0.890 0.622 7.115 1.00 97.69 119 SER A O 1
ATOM 971 N N . LEU A 1 120 ? 0.312 -1.460 7.736 1.00 98.06 120 LEU A N 1
ATOM 972 C CA . LEU A 1 120 ? -1.113 -1.326 7.402 1.00 98.06 120 LEU A CA 1
ATOM 973 C C . LEU A 1 120 ? -1.824 -0.240 8.229 1.00 98.06 120 LEU A C 1
ATOM 975 O O . LEU A 1 120 ? -2.346 0.700 7.626 1.00 98.06 120 LEU A O 1
ATOM 979 N N . PRO A 1 121 ? -1.815 -0.272 9.579 1.00 97.50 121 PRO A N 1
ATOM 980 C CA . PRO A 1 121 ? -2.426 0.805 10.355 1.00 97.50 121 PRO A CA 1
ATOM 981 C C . PRO A 1 121 ? -1.716 2.146 10.133 1.00 97.50 121 PRO A C 1
ATOM 983 O O . PRO A 1 121 ? -2.373 3.180 10.050 1.00 97.50 121 PRO A O 1
ATOM 986 N N . SER A 1 122 ? -0.390 2.148 9.956 1.00 98.12 122 SER A N 1
ATOM 987 C CA . SER A 1 122 ? 0.353 3.380 9.648 1.00 98.12 122 SER A CA 1
ATOM 988 C C . SER A 1 122 ? -0.066 3.992 8.309 1.00 98.12 122 SER A C 1
ATOM 990 O O . SER A 1 122 ? -0.166 5.215 8.204 1.00 98.12 122 SER A O 1
ATOM 992 N N . PHE A 1 123 ? -0.337 3.162 7.297 1.00 98.56 123 PHE A N 1
ATOM 993 C CA . PHE A 1 123 ? -0.871 3.597 6.010 1.00 98.56 123 PHE A CA 1
ATOM 994 C C . PHE A 1 123 ? -2.250 4.242 6.176 1.00 98.56 123 PHE A C 1
ATOM 996 O O . PHE A 1 123 ? -2.452 5.355 5.694 1.00 98.56 123 PHE A O 1
ATOM 1003 N N . MET A 1 124 ? -3.157 3.596 6.916 1.00 98.44 124 MET A N 1
ATOM 1004 C CA . MET A 1 124 ? -4.499 4.129 7.184 1.00 98.44 124 MET A CA 1
ATOM 1005 C C . MET A 1 124 ? -4.443 5.492 7.881 1.00 98.44 124 MET A C 1
ATOM 1007 O O . MET A 1 124 ? -5.127 6.431 7.479 1.00 98.44 124 MET A O 1
ATOM 1011 N N . ILE A 1 125 ? -3.578 5.627 8.887 1.00 98.38 125 ILE A N 1
ATOM 1012 C CA . ILE A 1 125 ? -3.377 6.887 9.611 1.00 98.38 125 ILE A CA 1
ATOM 1013 C C . ILE A 1 125 ? -2.853 7.974 8.665 1.00 98.38 125 ILE A C 1
ATOM 1015 O O . ILE A 1 125 ? -3.405 9.071 8.613 1.00 98.38 125 ILE A O 1
ATOM 1019 N N . SER A 1 126 ? -1.816 7.660 7.885 1.00 98.00 126 SER A N 1
ATOM 1020 C CA . SER A 1 126 ? -1.026 8.674 7.174 1.00 98.00 126 SER A CA 1
ATOM 1021 C C . SER A 1 126 ? -1.588 9.077 5.810 1.00 98.00 126 SER A C 1
ATOM 1023 O O . SER A 1 126 ? -1.399 10.219 5.400 1.00 98.00 126 SER A O 1
ATOM 1025 N N . PHE A 1 127 ? -2.229 8.152 5.092 1.00 98.12 127 PHE A N 1
ATOM 1026 C CA . PHE A 1 127 ? -2.572 8.323 3.673 1.00 98.12 127 PHE A CA 1
ATOM 1027 C C . PHE A 1 127 ? -4.065 8.159 3.365 1.00 98.12 127 PHE A C 1
ATOM 1029 O O . PHE A 1 127 ? -4.487 8.453 2.248 1.00 98.12 127 PHE A O 1
ATOM 1036 N N . HIS A 1 128 ? -4.878 7.726 4.333 1.00 98.44 128 HIS A N 1
ATOM 1037 C CA . HIS A 1 128 ? -6.329 7.699 4.167 1.00 98.44 128 HIS A CA 1
ATOM 1038 C C . HIS A 1 128 ? -6.947 9.027 4.632 1.00 98.44 128 HIS A C 1
ATOM 1040 O O . HIS A 1 128 ? -7.085 9.272 5.833 1.00 98.44 128 HIS A O 1
ATOM 1046 N N . LEU A 1 129 ? -7.295 9.882 3.675 1.00 97.25 129 LEU A N 1
ATOM 1047 C CA . LEU A 1 129 ? -8.039 11.126 3.845 1.00 97.25 129 LEU A CA 1
ATOM 1048 C C . LEU A 1 129 ? -9.539 10.841 3.943 1.00 97.25 129 LEU A C 1
ATOM 1050 O O . LEU A 1 129 ? -10.022 9.865 3.387 1.00 97.25 129 LEU A O 1
ATOM 1054 N N . THR A 1 130 ? -10.273 11.707 4.634 1.00 96.81 130 THR A N 1
ATOM 1055 C CA . THR A 1 130 ? -11.726 11.587 4.824 1.00 96.81 130 THR A CA 1
ATOM 1056 C C . THR A 1 130 ? -12.388 12.931 4.529 1.00 96.81 130 THR A C 1
ATOM 1058 O O . THR A 1 130 ? -12.771 13.666 5.443 1.00 96.81 130 THR A O 1
ATOM 1061 N N . ASP A 1 131 ? -12.425 13.297 3.251 1.00 96.62 131 ASP A N 1
ATOM 1062 C CA . ASP A 1 131 ? -12.960 14.576 2.779 1.00 96.62 131 ASP A CA 1
ATOM 1063 C C . ASP A 1 131 ? -14.490 14.539 2.666 1.00 96.62 131 ASP A C 1
ATOM 1065 O O . ASP A 1 131 ? -15.147 15.557 2.894 1.00 96.62 131 ASP A O 1
ATOM 1069 N N . ASP A 1 132 ? -15.058 13.370 2.361 1.00 97.75 132 ASP A N 1
ATOM 1070 C CA . ASP A 1 132 ? -16.499 13.129 2.304 1.00 97.75 132 ASP A CA 1
ATOM 1071 C C . ASP A 1 132 ? -16.922 11.796 2.951 1.00 97.75 132 ASP A C 1
ATOM 1073 O O . ASP A 1 132 ? -16.106 11.016 3.442 1.00 97.75 132 ASP A O 1
ATOM 1077 N N . GLU A 1 133 ? -18.233 11.553 3.021 1.00 97.75 133 GLU A N 1
ATOM 1078 C CA . GLU A 1 133 ? -18.782 10.344 3.645 1.00 97.75 133 GLU A CA 1
ATOM 1079 C C . GLU A 1 133 ? -18.357 9.047 2.932 1.00 97.75 133 GLU A C 1
ATOM 1081 O O . GLU A 1 133 ? -18.168 8.026 3.596 1.00 97.75 133 GLU A O 1
ATOM 1086 N N . SER A 1 134 ? -18.164 9.075 1.610 1.00 98.38 134 SER A N 1
ATOM 1087 C CA . SER A 1 134 ? -17.738 7.891 0.857 1.00 98.38 134 SER A CA 1
ATOM 1088 C C . SER A 1 134 ? -16.302 7.489 1.192 1.00 98.38 134 SER A C 1
ATOM 1090 O O . SER A 1 134 ? -16.006 6.297 1.275 1.00 98.38 134 SER A O 1
ATOM 1092 N N . ASP A 1 135 ? -15.440 8.457 1.517 1.00 98.50 135 ASP A N 1
ATOM 1093 C CA . ASP A 1 135 ? -14.104 8.171 2.039 1.00 98.50 135 ASP A CA 1
ATOM 1094 C C . ASP A 1 135 ? -14.167 7.443 3.389 1.00 98.50 135 ASP A C 1
ATOM 1096 O O . ASP A 1 135 ? -13.414 6.507 3.637 1.00 98.50 135 ASP A O 1
ATOM 1100 N N . LEU A 1 136 ? -15.088 7.829 4.277 1.00 98.25 136 LEU A N 1
ATOM 1101 C CA . LEU A 1 136 ? -15.231 7.162 5.574 1.00 98.25 136 LEU A CA 1
ATOM 1102 C C . LEU A 1 136 ? -15.749 5.723 5.420 1.00 98.25 136 LEU A C 1
ATOM 1104 O O . LEU A 1 136 ? -15.294 4.822 6.126 1.00 98.25 136 LEU A O 1
ATOM 1108 N N . GLN A 1 137 ? -16.646 5.484 4.462 1.00 98.62 137 GLN A N 1
ATOM 1109 C CA . GLN A 1 137 ? -17.075 4.132 4.086 1.00 98.62 137 GLN A CA 1
ATOM 1110 C C . GLN A 1 137 ? -15.901 3.306 3.542 1.00 98.62 137 GLN A C 1
ATOM 1112 O O . GLN A 1 137 ? -15.709 2.159 3.951 1.00 98.62 137 GLN A O 1
ATOM 1117 N N . ALA A 1 138 ? -15.070 3.903 2.684 1.00 98.81 138 ALA A N 1
ATOM 1118 C CA . ALA A 1 138 ? -13.855 3.281 2.171 1.00 98.81 138 ALA A CA 1
ATOM 1119 C C . ALA A 1 138 ? -12.841 2.975 3.290 1.00 98.81 138 ALA A C 1
ATOM 1121 O O . ALA A 1 138 ? -12.204 1.918 3.276 1.00 98.81 138 ALA A O 1
ATOM 1122 N N . TYR A 1 139 ? -12.724 3.847 4.299 1.00 98.69 139 TYR A N 1
ATOM 1123 C CA . TYR A 1 139 ? -11.903 3.603 5.487 1.00 98.69 139 TYR A CA 1
ATOM 1124 C C . TYR A 1 139 ? -12.354 2.333 6.211 1.00 98.69 139 TYR A C 1
ATOM 1126 O O . TYR A 1 139 ? -11.520 1.478 6.516 1.00 98.69 139 TYR A O 1
ATOM 1134 N N . LEU A 1 140 ? -13.661 2.182 6.461 1.00 98.62 140 LEU A N 1
ATOM 1135 C CA . LEU A 1 140 ? -14.205 0.984 7.107 1.00 98.62 140 LEU A CA 1
ATOM 1136 C C . LEU A 1 140 ? -13.976 -0.275 6.265 1.00 98.62 140 LEU A C 1
ATOM 1138 O O . LEU A 1 140 ? -13.531 -1.280 6.812 1.00 98.62 140 LEU A O 1
ATOM 1142 N N . SER A 1 141 ? -14.188 -0.205 4.948 1.00 98.69 141 SER A N 1
ATOM 1143 C CA . SER A 1 141 ? -13.918 -1.329 4.039 1.00 98.69 141 SER A CA 1
ATOM 1144 C C . SER A 1 141 ? -12.456 -1.786 4.107 1.00 98.69 141 SER A C 1
ATOM 1146 O O . SER A 1 141 ? -12.167 -2.982 4.171 1.00 98.69 141 SER A O 1
ATOM 1148 N N . ARG A 1 142 ? -11.507 -0.844 4.179 1.00 98.62 142 ARG A N 1
ATOM 1149 C CA . ARG A 1 142 ? -10.087 -1.173 4.360 1.00 98.62 142 ARG A CA 1
ATOM 1150 C C . ARG A 1 142 ? -9.797 -1.792 5.723 1.00 98.62 142 ARG A C 1
ATOM 1152 O O . ARG A 1 142 ? -8.987 -2.713 5.780 1.00 98.62 142 ARG A O 1
ATOM 1159 N N . LEU A 1 143 ? -10.446 -1.341 6.802 1.00 98.44 143 LEU A N 1
ATOM 1160 C CA . LEU A 1 143 ? -10.318 -1.997 8.112 1.00 98.44 143 LEU A CA 1
ATOM 1161 C 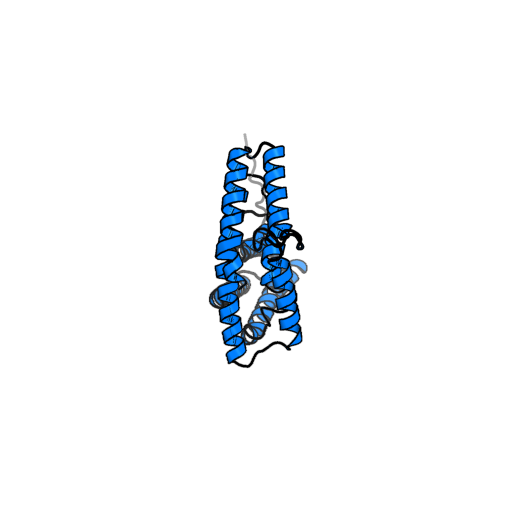C . LEU A 1 143 ? -10.767 -3.463 8.047 1.00 98.44 143 LEU A C 1
ATOM 1163 O O . LEU A 1 143 ? -10.050 -4.331 8.536 1.00 98.44 143 LEU A O 1
ATOM 1167 N N . GLN A 1 144 ? -11.892 -3.734 7.383 1.00 98.12 144 GLN A N 1
ATOM 1168 C CA . GLN A 1 144 ? -12.443 -5.083 7.179 1.00 98.12 144 GLN A CA 1
ATOM 1169 C C . GLN A 1 144 ? -11.595 -5.973 6.263 1.00 98.12 144 GLN A C 1
ATOM 1171 O O . GLN A 1 144 ? -11.901 -7.143 6.098 1.00 98.12 144 GLN A O 1
ATOM 1176 N N . GLN A 1 145 ? -10.557 -5.436 5.618 1.00 98.50 145 GLN A N 1
ATOM 1177 C CA . GLN A 1 145 ? -9.631 -6.216 4.793 1.00 98.50 145 GLN A CA 1
ATOM 1178 C C . GLN A 1 145 ? -8.298 -6.490 5.488 1.00 98.50 145 GLN A C 1
ATOM 1180 O O . GLN A 1 145 ? -7.458 -7.202 4.929 1.00 98.50 145 GLN A O 1
ATOM 1185 N N . ILE A 1 146 ? -8.057 -5.911 6.669 1.00 98.00 146 ILE A N 1
ATOM 1186 C CA . ILE A 1 146 ? -6.802 -6.125 7.400 1.00 98.00 146 ILE A CA 1
ATOM 1187 C C . ILE A 1 146 ? -6.640 -7.607 7.748 1.00 98.00 146 ILE A C 1
ATOM 1189 O O . ILE A 1 146 ? -5.537 -8.136 7.618 1.00 98.00 146 ILE A O 1
ATOM 1193 N N . ASP A 1 147 ? -7.723 -8.283 8.128 1.00 96.38 147 ASP A N 1
ATOM 1194 C CA . ASP A 1 147 ? -7.733 -9.710 8.447 1.00 96.38 147 ASP A CA 1
ATOM 1195 C C . ASP A 1 147 ? -7.308 -10.577 7.256 1.00 96.38 147 ASP A C 1
ATOM 1197 O O . ASP A 1 147 ? -6.405 -11.404 7.389 1.00 96.38 147 ASP A O 1
ATOM 1201 N N . ARG A 1 148 ? -7.863 -10.317 6.069 1.00 97.31 148 ARG A N 1
ATOM 1202 C CA . ARG A 1 148 ? -7.497 -10.969 4.813 1.00 97.31 148 ARG A CA 1
ATOM 1203 C C . ARG A 1 148 ? -6.015 -10.775 4.530 1.00 97.31 148 ARG A C 1
ATOM 1205 O O . ARG A 1 148 ? -5.297 -11.747 4.321 1.00 97.31 148 ARG A O 1
ATOM 1212 N N . VAL A 1 149 ? -5.547 -9.525 4.532 1.00 98.44 149 VAL A N 1
ATOM 1213 C CA . VAL A 1 149 ? -4.160 -9.203 4.165 1.00 98.44 149 VAL A CA 1
ATOM 1214 C C . VAL A 1 149 ? -3.172 -9.837 5.145 1.00 98.44 149 VAL A C 1
ATOM 1216 O O . VAL A 1 149 ? -2.193 -10.451 4.716 1.00 98.44 149 VAL A O 1
ATOM 1219 N N . LEU A 1 150 ? -3.407 -9.716 6.455 1.00 98.25 150 LEU A N 1
ATOM 1220 C CA . LEU A 1 150 ? -2.547 -10.335 7.465 1.00 98.25 150 LEU A CA 1
ATOM 1221 C C . LEU A 1 150 ? -2.613 -11.867 7.406 1.00 98.25 150 LEU A C 1
ATOM 1223 O O . LEU A 1 150 ? -1.573 -12.508 7.553 1.00 98.25 150 LEU A O 1
ATOM 1227 N N . GLY A 1 151 ? -3.783 -12.446 7.125 1.00 97.62 151 GLY A N 1
ATOM 1228 C CA . GLY A 1 151 ? -3.979 -13.883 6.933 1.00 97.62 151 GLY A CA 1
ATOM 1229 C C . GLY A 1 151 ? -3.178 -14.445 5.757 1.00 97.62 151 GLY A C 1
ATOM 1230 O O . GLY A 1 151 ? -2.391 -15.375 5.944 1.00 97.62 151 GLY A O 1
ATOM 1231 N N . ASP A 1 152 ? -3.283 -13.829 4.576 1.00 97.62 152 ASP A N 1
ATOM 1232 C CA . ASP A 1 152 ? -2.525 -14.225 3.377 1.00 97.62 152 ASP A CA 1
ATOM 1233 C C . ASP A 1 152 ? -1.006 -14.191 3.642 1.00 97.62 152 ASP A C 1
ATOM 1235 O O . ASP A 1 152 ? -0.239 -15.089 3.271 1.00 97.62 152 ASP A O 1
ATOM 1239 N N . LEU A 1 153 ? -0.552 -13.148 4.340 1.00 97.50 153 LEU A N 1
ATOM 1240 C CA . LEU A 1 153 ? 0.846 -12.962 4.717 1.00 97.50 153 LEU A CA 1
ATOM 1241 C C . LEU A 1 153 ? 1.309 -13.955 5.789 1.00 97.50 153 LEU A C 1
ATOM 1243 O O . LEU A 1 153 ? 2.457 -14.412 5.747 1.00 97.50 153 LEU A O 1
ATOM 1247 N N . LEU A 1 154 ? 0.437 -14.311 6.732 1.00 96.56 154 LEU A N 1
ATOM 1248 C CA . LEU A 1 154 ? 0.685 -15.334 7.742 1.00 96.56 154 LEU A CA 1
ATOM 1249 C C . LEU A 1 154 ? 0.850 -16.707 7.101 1.00 96.56 154 LEU A C 1
ATOM 1251 O O . LEU A 1 154 ? 1.806 -17.414 7.426 1.00 96.56 154 LEU A O 1
ATOM 1255 N N . ASP A 1 155 ? -0.010 -17.068 6.156 1.00 96.25 155 ASP A N 1
ATOM 1256 C CA . ASP A 1 155 ? 0.086 -18.342 5.448 1.00 96.25 155 ASP A CA 1
ATOM 1257 C C . ASP A 1 155 ? 1.357 -18.422 4.602 1.00 96.25 155 ASP A C 1
ATOM 1259 O O . ASP A 1 155 ? 2.091 -19.416 4.674 1.00 96.25 155 ASP A O 1
ATOM 1263 N N . ARG A 1 156 ? 1.727 -17.333 3.918 1.00 95.69 156 ARG A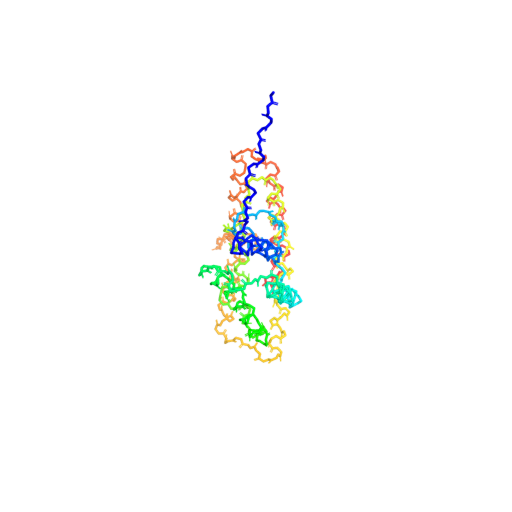 N 1
ATOM 1264 C CA . ARG A 1 156 ? 3.034 -17.240 3.253 1.00 95.69 156 ARG A CA 1
ATOM 1265 C C . ARG A 1 156 ? 4.189 -17.388 4.246 1.00 95.69 156 ARG A C 1
ATOM 1267 O O . ARG A 1 156 ? 5.132 -18.130 3.975 1.00 95.69 156 ARG A O 1
ATOM 1274 N N . SER A 1 157 ? 4.124 -16.741 5.411 1.00 95.94 157 SER A N 1
ATOM 1275 C CA . SER A 1 157 ? 5.169 -16.844 6.440 1.00 95.94 157 S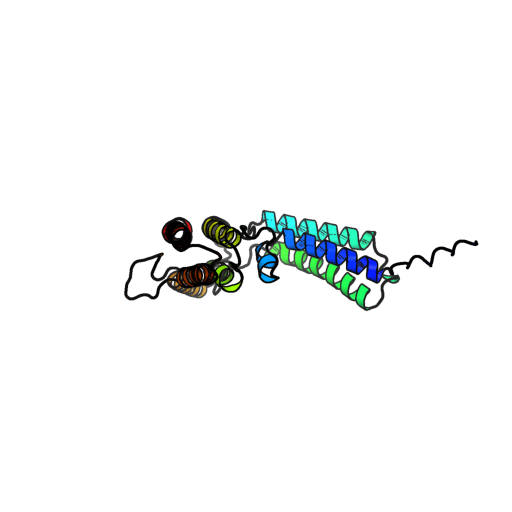ER A CA 1
ATOM 1276 C C . SER A 1 157 ? 5.274 -18.255 7.037 1.00 95.94 157 SER A C 1
ATOM 1278 O O . SER A 1 157 ? 6.379 -18.740 7.298 1.00 95.94 157 SER A O 1
ATOM 1280 N N . ARG A 1 158 ? 4.152 -18.966 7.193 1.00 95.44 158 ARG A N 1
ATOM 1281 C CA . ARG A 1 158 ? 4.126 -20.379 7.605 1.00 95.44 158 ARG A CA 1
ATOM 1282 C C . ARG A 1 158 ? 4.801 -21.271 6.569 1.00 95.44 158 ARG A C 1
ATOM 1284 O O . ARG A 1 158 ? 5.606 -22.121 6.952 1.00 95.44 158 ARG A O 1
ATOM 1291 N N . GLN A 1 159 ? 4.537 -21.044 5.282 1.00 95.56 159 GLN A N 1
ATOM 1292 C CA . GLN A 1 159 ? 5.204 -21.764 4.197 1.00 95.56 159 GLN A CA 1
ATOM 1293 C C . GLN A 1 159 ? 6.720 -21.513 4.210 1.00 95.56 159 GLN A C 1
ATOM 1295 O O . GLN A 1 159 ? 7.496 -22.465 4.224 1.00 95.56 159 GLN A O 1
ATOM 1300 N N . GLN A 1 160 ? 7.155 -20.253 4.331 1.00 96.00 160 GLN A N 1
ATOM 1301 C CA . GLN A 1 160 ? 8.576 -19.905 4.494 1.00 96.00 160 GLN A CA 1
ATOM 1302 C C . GLN A 1 160 ? 9.221 -20.667 5.657 1.00 96.00 160 GLN A C 1
ATOM 1304 O O . GLN A 1 160 ? 10.292 -21.261 5.519 1.00 96.00 160 GLN A O 1
ATOM 1309 N N . ALA A 1 161 ? 8.543 -20.697 6.806 1.00 95.31 161 ALA A N 1
ATOM 1310 C CA . ALA A 1 161 ? 9.037 -21.368 7.996 1.00 95.31 161 ALA A CA 1
ATOM 1311 C C . ALA A 1 161 ? 9.122 -22.896 7.842 1.00 95.31 161 ALA A C 1
ATOM 1313 O O . ALA A 1 161 ? 9.973 -23.499 8.510 1.00 95.31 161 ALA A O 1
ATOM 1314 N N . ALA A 1 162 ? 8.263 -23.506 7.016 1.00 95.81 162 ALA A N 1
ATOM 1315 C CA . ALA A 1 162 ? 8.310 -24.923 6.647 1.00 95.81 162 ALA A CA 1
ATOM 1316 C C . ALA A 1 162 ? 9.479 -25.230 5.694 1.00 95.81 162 ALA A C 1
ATOM 1318 O O . ALA A 1 162 ? 10.131 -26.262 5.846 1.00 95.81 162 ALA A O 1
ATOM 1319 N N . ASP A 1 163 ? 9.816 -24.288 4.811 1.00 95.00 163 ASP A N 1
ATOM 1320 C CA . ASP A 1 163 ? 10.952 -24.365 3.879 1.00 95.00 163 ASP A CA 1
ATOM 1321 C C . ASP A 1 163 ? 12.304 -24.001 4.533 1.00 95.00 163 ASP A C 1
ATOM 1323 O O . ASP A 1 163 ? 13.343 -23.938 3.874 1.00 95.00 163 ASP A O 1
ATOM 1327 N N . GLY A 1 164 ? 12.319 -23.758 5.849 1.00 95.19 164 GLY A N 1
ATOM 1328 C CA . GLY A 1 164 ? 13.523 -23.407 6.609 1.00 95.19 164 GLY A CA 1
ATOM 1329 C C . GLY A 1 164 ? 13.943 -21.937 6.497 1.00 95.19 164 GLY A C 1
ATOM 1330 O O . GLY A 1 164 ? 14.978 -21.552 7.042 1.00 95.19 164 GLY A O 1
ATOM 1331 N N . ILE A 1 165 ? 13.134 -21.098 5.850 1.00 95.44 165 ILE A N 1
ATOM 1332 C CA . ILE A 1 165 ? 13.339 -19.655 5.729 1.00 95.44 165 ILE A CA 1
ATOM 1333 C C . ILE A 1 165 ? 12.739 -18.998 6.973 1.00 95.44 165 ILE A C 1
ATOM 1335 O O . ILE A 1 165 ? 11.538 -18.754 7.069 1.00 95.44 165 ILE A O 1
ATOM 1339 N N . ARG A 1 166 ? 13.581 -18.746 7.977 1.00 93.19 166 ARG A N 1
ATOM 1340 C CA . ARG A 1 166 ? 13.164 -18.140 9.247 1.00 93.19 166 ARG A CA 1
ATOM 1341 C C . ARG A 1 166 ? 14.039 -16.956 9.593 1.00 93.19 166 ARG A C 1
ATOM 1343 O O . ARG A 1 166 ? 15.263 -17.032 9.518 1.00 93.19 166 ARG A O 1
ATOM 1350 N N . GLN A 1 167 ? 13.403 -15.896 10.072 1.00 92.94 167 GLN A N 1
ATOM 1351 C CA . GLN A 1 167 ? 14.130 -14.775 10.644 1.00 92.94 167 GLN A CA 1
ATOM 1352 C C . GLN A 1 167 ? 14.805 -15.152 11.974 1.00 92.94 167 GLN A C 1
ATOM 1354 O O . GLN A 1 167 ? 14.367 -16.084 12.659 1.00 92.94 167 GLN A O 1
ATOM 1359 N N . PRO A 1 168 ? 15.856 -14.420 12.380 1.00 93.75 168 PRO A N 1
ATOM 1360 C CA . PRO A 1 168 ? 16.438 -14.555 13.708 1.00 93.75 168 PRO A CA 1
ATOM 1361 C C . PRO A 1 168 ? 15.412 -14.288 14.816 1.00 93.75 168 PRO A C 1
ATOM 1363 O O . PRO A 1 168 ? 14.511 -13.466 14.656 1.00 93.75 168 PRO A O 1
ATOM 1366 N N . ARG A 1 169 ? 15.600 -14.922 15.980 1.00 94.06 169 ARG A N 1
ATOM 1367 C CA . ARG A 1 169 ? 14.701 -14.803 17.142 1.00 94.06 169 ARG A CA 1
ATOM 1368 C C . ARG A 1 169 ? 14.324 -13.356 17.488 1.00 94.06 169 ARG A C 1
ATOM 1370 O O . ARG A 1 169 ? 13.151 -13.075 17.699 1.00 94.06 169 ARG A O 1
ATOM 1377 N N . PHE A 1 170 ? 15.306 -12.456 17.523 1.00 93.69 170 PHE A N 1
ATOM 1378 C CA . PHE A 1 170 ? 15.093 -11.065 17.931 1.00 93.69 170 PHE A CA 1
ATOM 1379 C C . PHE A 1 170 ? 14.109 -10.309 17.021 1.00 93.69 170 PHE A C 1
ATOM 1381 O O . PHE A 1 170 ? 13.451 -9.382 17.479 1.00 93.69 170 PHE A O 1
ATOM 1388 N N . ASN A 1 171 ? 13.960 -10.703 15.750 1.00 93.25 171 ASN A N 1
ATOM 1389 C CA . ASN A 1 171 ? 12.972 -10.075 14.872 1.00 93.25 171 ASN A CA 1
ATOM 1390 C C . ASN A 1 171 ? 11.538 -10.438 15.267 1.00 93.25 171 ASN A C 1
ATOM 1392 O O . ASN A 1 171 ? 10.669 -9.576 15.189 1.00 93.25 171 ASN A O 1
ATOM 1396 N N . TYR A 1 172 ? 11.293 -11.667 15.734 1.00 94.25 172 TYR A N 1
ATOM 1397 C CA . TYR A 1 172 ? 9.981 -12.030 16.275 1.00 94.25 172 TYR A CA 1
ATOM 1398 C C . TYR A 1 172 ? 9.672 -11.233 17.543 1.00 94.25 172 TYR A C 1
ATOM 1400 O O . TYR A 1 172 ? 8.552 -10.777 17.716 1.00 94.25 172 TYR A O 1
ATOM 1408 N N . GLU A 1 173 ? 10.667 -11.014 18.407 1.00 95.44 173 GLU A N 1
ATOM 1409 C CA . GLU A 1 173 ? 10.500 -10.200 19.619 1.00 95.44 173 GLU A CA 1
ATOM 1410 C C . GLU A 1 173 ? 10.149 -8.739 19.275 1.00 95.44 173 GLU A C 1
ATOM 1412 O O . GLU A 1 173 ? 9.291 -8.145 19.927 1.00 95.44 173 GLU A O 1
ATOM 1417 N N . PHE A 1 174 ? 10.738 -8.175 18.211 1.00 95.44 174 PHE A N 1
ATOM 1418 C CA . PHE A 1 174 ? 10.332 -6.861 17.703 1.00 95.44 174 PHE A CA 1
ATOM 1419 C C . PHE A 1 174 ? 8.908 -6.853 17.153 1.00 95.44 174 PHE A C 1
ATOM 1421 O O . PHE A 1 174 ? 8.159 -5.936 17.481 1.00 95.44 174 PHE A O 1
ATOM 1428 N N . ALA A 1 175 ? 8.537 -7.854 16.352 1.00 95.56 175 ALA A N 1
ATOM 1429 C CA . ALA A 1 175 ? 7.199 -7.945 15.781 1.00 95.56 175 ALA A CA 1
ATOM 1430 C C . ALA A 1 175 ? 6.126 -8.069 16.870 1.00 95.56 175 ALA A C 1
ATOM 1432 O O . ALA A 1 175 ? 5.164 -7.314 16.851 1.00 95.56 175 ALA A O 1
ATOM 1433 N N . LEU A 1 176 ? 6.334 -8.930 17.871 1.00 95.81 176 LEU A N 1
ATOM 1434 C CA . LEU A 1 176 ? 5.426 -9.072 19.014 1.00 95.81 176 LEU A CA 1
ATOM 1435 C C . LEU A 1 176 ? 5.279 -7.755 19.782 1.00 95.81 176 LEU A C 1
ATOM 1437 O O . LEU A 1 176 ? 4.171 -7.293 20.014 1.00 95.81 176 LEU A O 1
ATOM 1441 N N . SER A 1 177 ? 6.393 -7.084 20.084 1.00 95.88 177 SER A N 1
ATOM 1442 C CA . SER A 1 177 ? 6.353 -5.784 20.760 1.00 95.88 177 SER A CA 1
ATOM 1443 C C . SER A 1 177 ? 5.649 -4.696 19.936 1.00 95.88 177 SER A C 1
ATOM 1445 O O . SER A 1 177 ? 5.084 -3.755 20.492 1.00 95.88 177 SER A O 1
ATOM 1447 N N . GLU A 1 178 ? 5.738 -4.761 18.610 1.00 96.56 178 GLU A N 1
ATOM 1448 C CA . GLU A 1 178 ? 5.018 -3.872 17.700 1.00 96.56 178 GLU A CA 1
ATOM 1449 C C . GLU A 1 178 ? 3.520 -4.176 17.667 1.00 96.56 178 GLU A C 1
ATOM 1451 O O . GLU A 1 178 ? 2.733 -3.236 17.751 1.00 96.56 178 GLU A O 1
ATOM 1456 N N . ILE A 1 179 ? 3.145 -5.455 17.610 1.00 95.94 179 ILE A N 1
ATOM 1457 C CA . ILE A 1 179 ? 1.758 -5.921 17.710 1.00 95.94 179 ILE A CA 1
ATOM 1458 C C . ILE A 1 179 ? 1.133 -5.413 19.012 1.00 95.94 179 ILE A C 1
ATOM 1460 O O . ILE A 1 179 ? 0.133 -4.704 18.941 1.00 95.94 179 ILE A O 1
ATOM 1464 N N . ASP A 1 180 ? 1.791 -5.630 20.158 1.00 94.25 180 ASP A N 1
ATOM 1465 C CA . ASP A 1 180 ? 1.318 -5.171 21.474 1.00 94.25 180 ASP A CA 1
ATOM 1466 C C . ASP A 1 180 ? 1.020 -3.665 21.500 1.00 94.25 180 ASP A C 1
ATOM 1468 O O . ASP A 1 180 ? 0.086 -3.214 22.156 1.00 94.25 180 ASP A O 1
ATOM 1472 N N . ARG A 1 181 ? 1.821 -2.853 20.795 1.00 93.94 181 ARG A N 1
ATOM 1473 C CA . ARG A 1 181 ? 1.605 -1.399 20.719 1.00 93.94 181 ARG A CA 1
ATOM 1474 C C . ARG A 1 181 ? 0.454 -1.017 19.800 1.00 93.94 181 ARG A C 1
ATOM 1476 O O . ARG A 1 181 ? -0.216 -0.024 20.070 1.00 93.94 181 ARG A O 1
ATOM 1483 N N . VAL A 1 182 ? 0.263 -1.739 18.700 1.00 95.06 182 VAL A N 1
ATOM 1484 C CA . VAL A 1 182 ? -0.828 -1.478 17.752 1.00 95.06 182 VAL A CA 1
ATOM 1485 C C . VAL A 1 182 ? -2.176 -1.817 18.390 1.00 95.06 182 VAL A C 1
ATOM 1487 O O . VAL A 1 182 ? -3.124 -1.038 18.260 1.00 95.06 182 VAL A O 1
ATOM 1490 N N . THR A 1 183 ? -2.235 -2.923 19.132 1.00 94.56 183 THR A N 1
ATOM 1491 C CA . THR A 1 183 ? -3.447 -3.437 19.785 1.00 94.56 183 THR A CA 1
ATOM 1492 C C . THR A 1 183 ? -3.606 -2.976 21.241 1.00 94.56 183 THR A C 1
ATOM 1494 O O . THR A 1 183 ? -4.436 -3.506 21.980 1.00 94.56 183 THR A O 1
ATOM 1497 N N . ALA A 1 184 ? -2.841 -1.972 21.681 1.00 92.69 184 ALA A N 1
ATOM 1498 C CA . ALA A 1 184 ? -2.966 -1.402 23.022 1.00 92.69 184 ALA A CA 1
ATOM 1499 C C . ALA A 1 184 ? -4.216 -0.515 23.165 1.00 92.69 184 ALA A C 1
ATOM 1501 O O . ALA A 1 184 ? -4.519 0.296 22.287 1.00 92.69 184 ALA A O 1
ATOM 1502 N N . GLY A 1 185 ? -4.894 -0.622 24.312 1.00 94.31 185 GLY A N 1
ATOM 1503 C CA . GLY A 1 185 ? -6.011 0.236 24.698 1.00 94.31 185 GLY A CA 1
ATOM 1504 C C . GLY A 1 185 ? -7.246 0.107 23.806 1.00 94.31 185 GLY A C 1
ATOM 1505 O O . GLY A 1 185 ? -7.395 -0.818 23.003 1.00 94.31 185 GLY A O 1
ATOM 1506 N N . VAL A 1 186 ? -8.168 1.059 23.958 1.00 94.88 186 VAL A N 1
ATOM 1507 C CA . VAL A 1 186 ? -9.432 1.065 23.211 1.00 94.88 186 VAL A CA 1
ATOM 1508 C C . VAL A 1 186 ? -9.144 1.229 21.711 1.00 94.88 186 VAL A C 1
ATOM 1510 O O . VAL A 1 186 ? -8.332 2.085 21.347 1.00 94.88 186 VAL A O 1
ATOM 1513 N N . PRO A 1 187 ? -9.825 0.468 20.833 1.00 95.12 187 PRO A N 1
ATOM 1514 C CA . PRO A 1 187 ? -10.934 -0.449 21.116 1.00 95.12 187 PRO A CA 1
ATOM 1515 C C . PRO A 1 187 ? -10.535 -1.912 21.329 1.00 95.12 187 PRO A C 1
ATOM 1517 O O . PRO A 1 187 ? -11.417 -2.717 21.606 1.00 95.12 187 PRO A O 1
ATOM 1520 N N . PHE A 1 188 ? -9.254 -2.255 21.217 1.00 95.00 188 PHE A N 1
ATOM 1521 C CA . PHE A 1 188 ? -8.768 -3.635 21.281 1.00 95.00 188 PHE A CA 1
ATOM 1522 C C . PHE A 1 188 ? -8.808 -4.217 22.699 1.00 95.00 188 PHE A C 1
ATOM 1524 O O . PHE A 1 188 ? -9.159 -5.377 22.890 1.00 95.00 188 PHE A O 1
ATOM 1531 N N . ASN A 1 189 ? -8.498 -3.410 23.713 1.00 87.00 189 ASN A N 1
ATOM 1532 C CA . ASN A 1 189 ? -8.640 -3.786 25.114 1.00 87.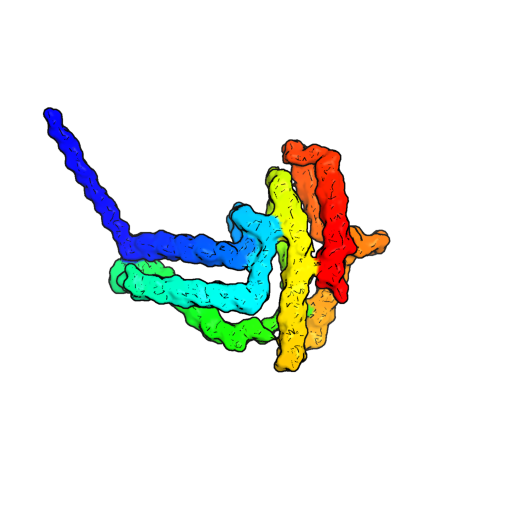00 189 ASN A CA 1
ATOM 1533 C C . ASN A 1 189 ? -9.095 -2.599 25.979 1.00 87.00 189 ASN A C 1
ATOM 1535 O O . ASN A 1 189 ? -9.060 -1.443 25.563 1.00 87.00 189 ASN A O 1
ATOM 1539 N N . THR A 1 190 ? -9.582 -2.885 27.186 1.00 80.88 190 THR A N 1
ATOM 1540 C CA . THR A 1 190 ? -10.093 -1.872 28.128 1.00 80.88 190 THR A CA 1
ATOM 1541 C C . THR A 1 190 ? -9.140 -1.647 29.302 1.00 80.88 190 THR A C 1
ATOM 1543 O O . THR A 1 190 ? -9.587 -1.475 30.434 1.00 80.88 190 THR A O 1
ATOM 1546 N N . ASP A 1 191 ? -7.830 -1.728 29.065 1.00 81.62 191 ASP A N 1
ATOM 1547 C CA . ASP A 1 191 ? -6.831 -1.424 30.087 1.00 81.62 191 ASP A CA 1
ATOM 1548 C C . ASP A 1 191 ? -6.641 0.094 30.218 1.00 81.62 191 ASP A C 1
ATOM 1550 O O . ASP A 1 191 ? -5.998 0.725 29.381 1.00 81.62 191 ASP A O 1
ATOM 1554 N N . ASP A 1 192 ? -7.164 0.668 31.304 1.00 76.50 192 ASP A N 1
ATOM 1555 C CA . ASP A 1 192 ? -7.060 2.101 31.617 1.00 76.50 192 ASP A CA 1
ATOM 1556 C C . ASP A 1 192 ? -5.608 2.591 31.809 1.00 76.50 192 ASP A C 1
ATOM 1558 O O . ASP A 1 192 ? -5.362 3.798 31.871 1.00 76.50 192 ASP A O 1
ATOM 1562 N N . SER A 1 193 ? -4.632 1.683 31.935 1.00 83.62 193 SER A N 1
ATOM 1563 C CA . SER A 1 193 ? -3.209 2.031 32.028 1.00 83.62 193 SER A CA 1
ATOM 1564 C C . SER A 1 193 ? -2.510 2.161 30.670 1.00 83.62 193 SER A C 1
ATOM 1566 O O . SER A 1 193 ? -1.384 2.665 30.609 1.00 83.62 193 SER A O 1
ATOM 1568 N N . SER A 1 194 ? -3.187 1.773 29.587 1.00 83.81 194 SER A N 1
ATOM 1569 C CA . SER A 1 194 ? -2.685 1.849 28.218 1.00 83.81 194 SER A CA 1
ATOM 1570 C C . SER A 1 194 ? -3.342 3.009 27.456 1.00 83.81 194 SER A C 1
ATOM 1572 O O . SER A 1 194 ? -4.547 3.230 27.585 1.00 83.81 194 SER A O 1
ATOM 1574 N N . PRO A 1 195 ? -2.590 3.781 26.646 1.00 89.06 195 PRO A N 1
ATOM 1575 C CA . PRO A 1 195 ? -3.213 4.749 25.751 1.00 89.06 195 PRO A CA 1
ATOM 1576 C C . PRO A 1 195 ? -4.111 4.023 24.743 1.00 89.06 195 PRO A C 1
ATOM 1578 O O . PRO A 1 195 ? -3.827 2.888 24.366 1.00 89.06 195 PRO A O 1
ATOM 1581 N N . ASN A 1 196 ? -5.165 4.698 24.275 1.00 93.44 196 ASN A N 1
ATOM 1582 C CA . ASN A 1 196 ? -5.976 4.202 23.163 1.00 93.44 196 ASN A CA 1
ATOM 1583 C C . ASN A 1 196 ? -5.102 3.904 21.939 1.00 93.44 196 ASN A C 1
ATOM 1585 O O . ASN A 1 196 ? -4.095 4.583 21.706 1.00 93.44 196 ASN A O 1
ATOM 1589 N N . SER A 1 197 ? -5.539 2.944 21.126 1.00 95.50 197 SER A N 1
ATOM 1590 C CA . SER A 1 197 ? -4.808 2.559 19.928 1.00 95.50 197 SER A CA 1
ATOM 1591 C C . SER A 1 197 ? -4.648 3.747 18.973 1.00 95.50 197 SER A C 1
ATOM 1593 O O . SER A 1 197 ? -5.613 4.490 18.753 1.00 95.50 197 SER A O 1
ATOM 1595 N N . PRO A 1 198 ? -3.466 3.929 18.354 1.00 95.81 198 PRO A N 1
ATOM 1596 C CA . PRO A 1 198 ? -3.227 5.031 17.428 1.00 95.81 198 PRO A CA 1
ATOM 1597 C C . PRO A 1 198 ? -4.235 5.112 16.277 1.00 95.81 198 PRO A C 1
ATOM 1599 O O . PRO A 1 198 ? -4.653 6.213 15.928 1.00 95.81 198 PRO A O 1
ATOM 1602 N N . ILE A 1 199 ? -4.658 3.972 15.714 1.00 97.31 199 ILE A N 1
ATOM 1603 C CA . ILE A 1 199 ? -5.619 3.957 14.597 1.00 97.31 199 ILE A CA 1
ATOM 1604 C C . ILE A 1 199 ? -7.005 4.440 15.036 1.00 97.31 199 ILE A C 1
ATOM 1606 O O . ILE A 1 199 ? -7.690 5.137 14.295 1.00 97.31 199 ILE A O 1
ATOM 1610 N N . TRP A 1 200 ? -7.397 4.129 16.272 1.00 97.88 200 TRP A N 1
ATOM 1611 C CA . TRP A 1 200 ? -8.658 4.588 16.839 1.00 97.88 200 TRP A CA 1
ATOM 1612 C C . TRP A 1 200 ? -8.642 6.086 17.117 1.00 97.88 200 TRP A C 1
ATOM 1614 O O . TRP A 1 200 ? -9.575 6.791 16.744 1.00 97.88 200 TRP A O 1
ATOM 1624 N N . VAL A 1 201 ? -7.563 6.582 17.726 1.00 97.81 201 VAL A N 1
ATOM 1625 C CA . VAL A 1 201 ? -7.392 8.016 17.995 1.00 97.81 201 VAL A CA 1
ATOM 1626 C C . VAL A 1 201 ? -7.395 8.824 16.694 1.00 97.81 201 VAL A C 1
ATOM 1628 O O . VAL A 1 201 ? -8.045 9.867 16.628 1.00 97.81 201 VAL A O 1
ATOM 1631 N N . ASP A 1 202 ? -6.707 8.341 15.657 1.00 98.38 202 ASP A N 1
ATOM 1632 C CA . ASP A 1 202 ? -6.703 8.961 14.328 1.00 98.38 202 ASP A CA 1
ATOM 1633 C C . ASP A 1 202 ? -8.105 9.007 13.710 1.00 98.38 202 ASP A C 1
ATOM 1635 O O . ASP A 1 202 ? -8.566 10.077 13.311 1.00 98.38 202 ASP A O 1
ATOM 1639 N N . LEU A 1 203 ? -8.814 7.874 13.695 1.00 98.44 203 LEU A N 1
ATOM 1640 C CA . LEU A 1 203 ? -10.162 7.800 13.140 1.00 98.44 203 LEU A CA 1
ATOM 1641 C C . LEU A 1 203 ? -11.132 8.747 13.857 1.00 98.44 203 LEU A C 1
ATOM 1643 O O . LEU A 1 203 ? -11.898 9.448 13.199 1.00 98.44 203 LEU A O 1
ATOM 1647 N N . GLN A 1 204 ? -11.077 8.814 15.190 1.00 98.50 204 GLN A N 1
ATOM 1648 C CA . GLN A 1 204 ? -11.875 9.772 15.958 1.00 98.50 204 GLN A CA 1
ATOM 1649 C C . GLN A 1 204 ? -11.577 11.212 15.528 1.00 98.50 204 GLN A C 1
ATOM 1651 O O . GLN A 1 204 ? -12.502 11.970 15.253 1.00 98.50 204 GLN A O 1
ATOM 1656 N N . GLY A 1 205 ? -10.297 11.571 15.391 1.00 98.56 205 GLY A N 1
ATOM 1657 C CA . GLY A 1 205 ? -9.895 12.899 14.928 1.00 98.56 205 GLY A CA 1
ATOM 1658 C C . GLY A 1 205 ? -10.392 13.229 13.516 1.00 98.56 205 GLY A C 1
ATOM 1659 O O . GLY A 1 205 ? -10.839 14.352 13.271 1.00 98.56 205 GLY A O 1
ATOM 1660 N N . LYS A 1 206 ? -10.356 12.255 12.599 1.00 98.50 206 LYS A N 1
ATOM 1661 C CA . LYS A 1 206 ? -10.880 12.380 11.229 1.00 98.50 206 LYS A CA 1
ATOM 1662 C C . LYS A 1 206 ? -12.390 12.611 11.222 1.00 98.50 206 LYS A C 1
ATOM 1664 O O . LYS A 1 206 ? -12.853 13.597 10.650 1.00 98.50 206 LYS A O 1
ATOM 1669 N N . VAL A 1 207 ? -13.149 11.781 11.936 1.00 98.56 207 VAL A N 1
ATOM 1670 C CA . VAL A 1 207 ? -14.611 11.914 12.049 1.00 98.56 207 VAL A CA 1
ATOM 1671 C C . VAL A 1 207 ? -15.004 13.239 12.718 1.00 98.56 207 VAL A C 1
ATOM 1673 O O . VAL A 1 207 ? -15.882 13.946 12.219 1.00 98.56 207 VAL A O 1
ATOM 1676 N N . ASP A 1 208 ? -14.316 13.641 13.788 1.00 98.44 208 ASP A N 1
ATOM 1677 C CA . ASP A 1 208 ? -14.549 14.924 14.460 1.00 98.44 208 ASP A CA 1
ATOM 1678 C C . ASP A 1 208 ? -14.302 16.115 13.520 1.00 98.44 208 ASP A C 1
ATOM 1680 O O . ASP A 1 208 ? -15.058 17.095 13.525 1.00 98.44 208 ASP A O 1
ATOM 1684 N N . ALA A 1 209 ? -13.263 16.041 12.681 1.00 98.38 209 ALA A N 1
ATOM 1685 C CA . ALA A 1 209 ? -12.984 17.060 11.675 1.00 98.38 209 ALA A CA 1
ATOM 1686 C C . ALA A 1 209 ? -14.098 17.138 10.619 1.00 98.38 209 ALA A C 1
ATOM 1688 O O . ALA A 1 209 ? -14.522 18.243 10.270 1.00 98.38 209 ALA A O 1
ATOM 1689 N N . MET A 1 210 ? -14.623 15.997 10.163 1.00 98.31 210 MET A N 1
ATOM 1690 C CA . MET A 1 210 ? -15.760 15.947 9.237 1.00 98.31 210 MET A CA 1
ATOM 1691 C C . MET A 1 210 ? -17.015 16.586 9.844 1.00 98.31 210 MET A C 1
ATOM 1693 O O . MET A 1 210 ? -17.678 17.384 9.177 1.00 98.31 210 MET A O 1
ATOM 1697 N N . VAL A 1 211 ? -17.314 16.320 11.121 1.00 98.38 211 VAL A N 1
ATOM 1698 C CA . VAL A 1 211 ? -18.437 16.958 11.835 1.00 98.38 211 VAL A CA 1
ATOM 1699 C C . VAL A 1 211 ? -18.229 18.465 11.956 1.00 98.38 211 VAL A C 1
ATOM 1701 O O . VAL A 1 211 ? -19.120 19.252 11.632 1.00 98.38 211 VAL A O 1
ATOM 1704 N N . LYS A 1 212 ? -17.034 18.899 12.370 1.00 98.19 212 LYS A N 1
ATOM 1705 C CA . LYS A 1 212 ? -16.692 20.323 12.496 1.00 98.19 212 LYS A CA 1
ATOM 1706 C C . LYS A 1 212 ? -16.830 21.071 11.169 1.00 98.19 212 LYS A C 1
ATOM 1708 O O . LYS A 1 212 ? -17.257 22.225 11.159 1.00 98.19 212 LYS A O 1
ATOM 1713 N N . ASN A 1 213 ? -16.499 20.410 10.066 1.00 97.81 213 ASN A N 1
ATOM 1714 C CA . ASN A 1 213 ? -16.606 20.957 8.718 1.00 97.81 213 ASN A CA 1
ATOM 1715 C C . ASN A 1 213 ? -18.004 20.778 8.101 1.00 97.81 213 ASN A C 1
ATOM 1717 O O . ASN A 1 213 ? -18.202 21.141 6.946 1.00 97.81 213 ASN A O 1
ATOM 1721 N N . SER A 1 214 ? -18.983 20.273 8.864 1.00 97.50 214 SER A N 1
ATOM 1722 C CA . SER A 1 214 ? -20.357 20.014 8.407 1.00 97.50 214 SER A CA 1
ATOM 1723 C C . SER A 1 214 ? -20.454 19.040 7.222 1.00 97.50 214 SER A C 1
ATOM 1725 O O . SER A 1 214 ? -21.435 19.076 6.483 1.00 97.50 214 SER A O 1
ATOM 1727 N N . VAL A 1 215 ? -19.451 18.172 7.050 1.00 97.69 215 VAL A N 1
ATOM 1728 C CA . VAL A 1 215 ? -19.459 17.066 6.076 1.00 97.69 215 VAL A CA 1
ATOM 1729 C C . VAL A 1 215 ? -20.357 15.936 6.579 1.00 97.69 215 VAL A C 1
ATOM 1731 O O . VAL A 1 215 ? -21.130 15.372 5.813 1.00 97.69 215 VAL A O 1
ATOM 1734 N N . LEU A 1 216 ? -20.299 15.651 7.883 1.00 96.50 216 LEU A N 1
ATOM 1735 C CA . LEU A 1 216 ? -21.152 14.677 8.564 1.00 96.50 216 LEU A CA 1
ATOM 1736 C C . LEU A 1 216 ? -21.928 15.341 9.700 1.00 96.50 216 LEU A C 1
ATOM 1738 O O . LEU A 1 216 ? -21.445 16.270 10.347 1.00 96.50 216 LEU A O 1
ATOM 1742 N N . ASN A 1 217 ? -23.132 14.843 9.975 1.00 96.75 217 ASN A N 1
ATOM 1743 C CA . ASN A 1 217 ? -23.837 15.190 11.207 1.00 96.75 217 ASN A CA 1
ATOM 1744 C C . ASN A 1 217 ? -23.381 14.281 12.363 1.00 96.75 217 ASN A C 1
ATOM 1746 O O . ASN A 1 217 ? -22.825 13.206 12.143 1.00 96.75 217 ASN A O 1
ATOM 1750 N N . SER A 1 218 ? -23.623 14.719 13.599 1.00 96.62 218 SER A N 1
ATOM 1751 C CA . SER A 1 218 ? -23.142 14.026 14.799 1.00 96.62 218 SER A CA 1
ATOM 1752 C C . SER A 1 218 ? -23.749 12.637 15.014 1.00 96.62 218 SER A C 1
ATOM 1754 O O . SER A 1 218 ? -23.054 11.767 15.532 1.00 96.62 218 SER A O 1
ATOM 1756 N N . ASP A 1 219 ? -25.000 12.413 14.608 1.00 96.94 219 ASP A N 1
ATOM 1757 C CA . ASP A 1 219 ? -25.657 11.111 14.775 1.00 96.94 219 ASP A CA 1
ATOM 1758 C C . ASP A 1 219 ? -25.017 10.073 13.840 1.00 96.94 219 ASP A C 1
ATOM 1760 O O . ASP A 1 219 ? -24.582 9.014 14.287 1.00 96.94 219 ASP A O 1
ATOM 1764 N N . VAL A 1 220 ? -24.834 10.430 12.564 1.00 97.19 220 VAL A N 1
ATOM 1765 C CA . VAL A 1 220 ? -24.164 9.586 11.560 1.00 97.19 220 VAL A CA 1
ATOM 1766 C C . VAL A 1 220 ? -22.695 9.350 11.925 1.00 97.19 220 VAL A C 1
ATOM 1768 O O . VAL A 1 220 ? -22.199 8.229 11.841 1.00 97.19 220 VAL A O 1
ATOM 1771 N N . ALA A 1 221 ? -21.988 10.376 12.406 1.00 97.88 221 ALA A N 1
ATOM 1772 C CA . ALA A 1 221 ? -20.619 10.229 12.898 1.00 97.88 221 ALA A CA 1
ATOM 1773 C C . ALA A 1 221 ? -20.514 9.184 14.026 1.00 97.88 221 ALA A C 1
ATOM 1775 O O . ALA A 1 221 ? -19.593 8.364 14.040 1.00 97.88 221 ALA A O 1
ATOM 1776 N N . GLN A 1 222 ? -21.479 9.170 14.949 1.00 98.25 222 GLN A N 1
ATOM 1777 C CA . GLN A 1 222 ? -21.518 8.193 16.035 1.00 98.25 222 GLN A CA 1
ATOM 1778 C C . GLN A 1 222 ? -21.813 6.767 15.539 1.00 98.25 222 GLN A C 1
ATOM 1780 O O . GLN A 1 222 ? -21.292 5.803 16.113 1.00 98.25 222 GLN A O 1
ATOM 1785 N N . GLU A 1 223 ? -22.608 6.615 14.479 1.00 98.12 223 GLU A N 1
ATOM 1786 C CA . GLU A 1 223 ? -22.838 5.324 13.821 1.00 98.12 223 GLU A CA 1
ATOM 1787 C C . GLU A 1 223 ? -21.547 4.780 13.195 1.00 98.12 223 GLU A C 1
ATOM 1789 O O . GLU A 1 223 ? -21.194 3.628 13.453 1.00 98.12 223 GLU A O 1
ATOM 1794 N N . TYR A 1 224 ? -20.789 5.604 12.461 1.00 98.50 224 TYR A N 1
ATOM 1795 C CA . TYR A 1 224 ? -19.500 5.194 11.887 1.00 98.50 224 TYR A CA 1
ATOM 1796 C C . TYR A 1 224 ? -18.469 4.829 12.959 1.00 98.50 224 TYR A C 1
ATOM 1798 O O . TYR A 1 224 ? -17.778 3.821 12.828 1.00 98.50 224 TYR A O 1
ATOM 1806 N N . LEU A 1 225 ? -18.381 5.599 14.049 1.00 98.56 225 LEU A N 1
ATOM 1807 C CA . LEU A 1 225 ? -17.479 5.272 15.159 1.00 98.56 225 LEU A CA 1
ATOM 1808 C C . LEU A 1 225 ? -17.871 3.962 15.854 1.00 98.56 225 LEU A C 1
ATOM 1810 O O . LEU A 1 225 ? -16.993 3.209 16.275 1.00 98.56 225 LEU A O 1
ATOM 1814 N N . THR A 1 226 ? -19.169 3.668 15.964 1.00 98.62 226 THR A N 1
ATOM 1815 C CA . THR A 1 226 ? -19.651 2.382 16.491 1.00 98.62 226 THR A CA 1
ATOM 1816 C C . THR A 1 226 ? -19.234 1.232 15.576 1.00 98.62 226 THR A C 1
ATOM 1818 O O . THR A 1 226 ? -18.604 0.290 16.050 1.00 98.62 226 THR A O 1
ATOM 1821 N N . GLN A 1 227 ? -19.488 1.346 14.270 1.00 98.50 227 GLN A N 1
ATOM 1822 C CA . GLN A 1 227 ? -19.101 0.328 13.286 1.00 98.50 227 GLN A CA 1
ATOM 1823 C C . GLN A 1 227 ? -17.586 0.099 13.266 1.00 98.50 227 GLN A C 1
ATOM 1825 O O . GLN A 1 227 ? -17.120 -1.034 13.332 1.00 98.50 227 GLN A O 1
ATOM 1830 N N . ALA A 1 228 ? -16.794 1.172 13.257 1.00 98.44 228 ALA A N 1
ATOM 1831 C CA . ALA A 1 228 ? -15.341 1.069 13.309 1.00 98.44 228 ALA A CA 1
ATOM 1832 C C . ALA A 1 228 ? -14.853 0.366 14.574 1.00 98.44 228 ALA A C 1
ATOM 1834 O O . ALA A 1 228 ? -13.936 -0.449 14.520 1.00 98.44 228 ALA A O 1
ATOM 1835 N N . ARG A 1 229 ? -15.467 0.667 15.723 1.00 98.25 229 ARG A N 1
ATOM 1836 C CA . ARG A 1 229 ? -15.143 0.006 16.987 1.00 98.25 229 ARG A CA 1
ATOM 1837 C C . ARG A 1 229 ? -15.436 -1.489 16.923 1.00 98.25 229 ARG A C 1
ATOM 1839 O O . ARG A 1 229 ? -14.626 -2.267 17.421 1.00 98.25 229 ARG A O 1
ATOM 1846 N N . GLU A 1 230 ? -16.556 -1.883 16.326 1.00 98.31 230 GLU A N 1
ATOM 1847 C CA . GLU A 1 230 ? -16.921 -3.290 16.124 1.00 98.31 230 GLU A CA 1
ATOM 1848 C C . GLU A 1 230 ? -15.921 -4.003 15.206 1.00 98.31 230 GLU A C 1
ATOM 1850 O O . GLU A 1 230 ? -15.417 -5.059 15.578 1.00 98.31 230 GLU A O 1
ATOM 1855 N N . ILE A 1 231 ? -15.546 -3.395 14.075 1.00 98.31 231 ILE A N 1
ATOM 1856 C CA . ILE A 1 231 ? -14.542 -3.952 13.151 1.00 98.31 231 ILE A CA 1
ATOM 1857 C C . ILE A 1 231 ? -13.182 -4.097 13.852 1.00 98.31 231 ILE A C 1
ATOM 1859 O O . ILE A 1 231 ? -12.559 -5.157 13.800 1.00 98.31 231 ILE A O 1
ATOM 1863 N N . LEU A 1 232 ? -12.733 -3.051 14.555 1.00 97.88 232 LEU A N 1
ATOM 1864 C CA . LEU A 1 232 ? -11.436 -3.045 15.230 1.00 97.88 232 LEU A CA 1
ATOM 1865 C C . LEU A 1 232 ? -11.368 -4.070 16.373 1.00 97.88 232 LEU A C 1
ATOM 1867 O O . LEU A 1 232 ? -10.381 -4.784 16.497 1.00 97.88 232 LEU A O 1
ATOM 1871 N N . SER A 1 233 ? -12.408 -4.159 17.205 1.00 96.62 233 SER A N 1
ATOM 1872 C CA . SER A 1 233 ? -12.451 -5.109 18.332 1.00 96.62 233 SER A CA 1
ATOM 1873 C C . SER A 1 233 ? -12.853 -6.536 17.938 1.00 96.62 233 SER A C 1
ATOM 1875 O O . SER A 1 233 ? -12.732 -7.444 18.757 1.00 96.62 233 SER A O 1
ATOM 1877 N N . GLY A 1 234 ? -13.326 -6.732 16.705 1.00 96.31 234 GLY A N 1
ATOM 1878 C CA . GLY A 1 234 ? -13.680 -8.023 16.127 1.00 96.31 234 GLY A CA 1
ATOM 1879 C C . GLY A 1 234 ? -12.626 -8.512 15.138 1.00 96.31 234 GLY A C 1
ATOM 1880 O O . GLY A 1 234 ? -11.604 -9.062 15.539 1.00 96.31 234 GLY A O 1
ATOM 1881 N N . GLU A 1 235 ? -12.901 -8.329 13.844 1.00 94.25 235 GLU A N 1
ATOM 1882 C CA . GLU A 1 235 ? -12.106 -8.862 12.725 1.00 94.25 235 GLU A CA 1
ATOM 1883 C C . GLU A 1 235 ? -10.638 -8.435 12.788 1.00 94.25 235 GLU A C 1
ATOM 1885 O O . GLU A 1 235 ? -9.746 -9.270 12.645 1.00 94.25 235 GLU A O 1
ATOM 1890 N N . VAL A 1 236 ? -10.371 -7.155 13.069 1.00 96.56 236 VAL A N 1
ATOM 1891 C CA . VAL A 1 236 ? -8.989 -6.663 13.125 1.00 96.56 236 VAL A CA 1
ATOM 1892 C C . VAL A 1 236 ? -8.264 -7.259 14.321 1.00 96.56 236 VAL A C 1
ATOM 1894 O O . VAL A 1 236 ? -7.168 -7.767 14.137 1.00 96.56 236 VAL A O 1
ATOM 1897 N N . LEU A 1 237 ? -8.844 -7.251 15.527 1.00 95.81 237 LEU A N 1
ATOM 1898 C CA . LEU A 1 237 ? -8.201 -7.862 16.696 1.00 95.81 237 LEU A CA 1
ATOM 1899 C C . LEU A 1 237 ? -7.874 -9.340 16.446 1.00 95.81 237 LEU A C 1
ATOM 1901 O O . LEU A 1 237 ? -6.746 -9.761 16.682 1.00 95.81 237 LEU A O 1
ATOM 1905 N N . ALA A 1 238 ? -8.826 -10.092 15.888 1.00 94.75 238 ALA A N 1
ATOM 1906 C CA . ALA A 1 238 ? -8.641 -11.503 15.562 1.00 94.75 238 ALA A CA 1
ATOM 1907 C C . ALA A 1 238 ? -7.514 -11.750 14.544 1.00 94.75 238 ALA A C 1
ATOM 1909 O O . ALA A 1 238 ? -6.931 -12.828 14.536 1.00 94.75 238 ALA A O 1
ATOM 1910 N N . ALA A 1 239 ? -7.193 -10.770 13.695 1.00 94.88 239 ALA A N 1
ATOM 1911 C CA . ALA A 1 239 ? -6.072 -10.851 12.762 1.00 94.88 239 ALA A CA 1
ATOM 1912 C C . ALA A 1 239 ? -4.695 -10.682 13.430 1.00 94.88 239 ALA A C 1
ATOM 1914 O O . ALA A 1 239 ? -3.681 -11.068 12.846 1.00 94.88 239 ALA A O 1
ATOM 1915 N N . TYR A 1 240 ? -4.649 -10.064 14.616 1.00 94.75 240 TYR A N 1
ATOM 1916 C CA . TYR A 1 240 ? -3.427 -9.864 15.400 1.00 94.75 240 TYR A CA 1
ATOM 1917 C C . TYR A 1 240 ? -3.177 -10.975 16.437 1.00 94.75 240 TYR A C 1
ATOM 1919 O O . TYR A 1 240 ? -2.041 -11.085 16.907 1.00 94.75 240 TYR A O 1
ATOM 1927 N N . ASP A 1 241 ? -4.198 -11.773 16.770 1.00 89.56 241 ASP A N 1
ATOM 1928 C CA . ASP A 1 241 ? -4.130 -12.933 17.679 1.00 89.56 241 ASP A CA 1
ATOM 1929 C C . ASP A 1 241 ? -3.564 -14.202 17.000 1.00 89.56 241 ASP A C 1
ATOM 1931 O O . ASP A 1 241 ? -2.758 -14.918 17.649 1.00 89.56 241 ASP A O 1
#

Secondary structure (DSSP, 8-state):
-PPPPPPPPP---HHHHHHHHHHHHHHHHHHT-HHHHHHTT--TTTT-----SHHHHHHHHHHHHHHHHHHHHH--GGGS-HHHHHHHHHHHHHHHHHHHHGGGGGGS-TTSTT-HHHHHHHHHHHH---SSHHHHHHHHHHHTTHHHHHHHHHHHHHHHHHTT----HHHHHHHHHHHHHHT-STTT---TTSPPPHHHHHHHHHHHHHHHTTSS-HHHHHHHHHHHHHHIIIIIHHHH-

pLDDT: mean 94.71, std 9.34, range [46.66, 98.81]

Foldseek 3Di:
DDDDDDDDDDDQFLLNVLVVLVVVLVVVLCVQACLVCLVVVHCVLLLDGHDPAVVSLVVSLVSLVVSLVCCVVPGDLVSDDPVSVVVNVVSVVVSVVSVVCSVVVLLDDQLFAVHLLNVLLVSLLPRQAPPAPVSLVSSLSSLLCSLVVLVNSVVSNVVCVVVVRDDDPVRVVNSLVSLCQQQWDPPQDPPPVTDHHPSLVSLLVNLVVCCVVVNDPPVVSVVSSVSSSCSCNPSVSVSSD

Sequence (241 aa):
VTEPAPGPVAVISETERLNSWLDEQYEEQLEFSPQTRSVLGDKTDYDQLNDVTLEAQDRVLEWRRQSVAAMRSDFDYDALNDDGKLSYDMWEFTLEQAEAAYPYRNYGYIFGRGGPHVSLPSFMISFHLTDDESDLQAYLSRLQQIDRVLGDLLDRSRQQAADGIRQPRFNYEFALSEIDRVTAGVPFNTDDSSPNSPIWVDLQGKVDAMVKNSVLNSDVAQEYLTQAREILSGEVLAAYD

Radius of gyration: 23.66 Å; chains: 1; bounding box: 45×59×82 Å